Protein AF-Q1CYE8-F1 (afdb_monomer_lite)

Organism: Myxococcus xanthus (strain DK1622) (NCBI:txid246197)

Secondary structure (DSSP, 8-state):
-----------EEEETTEEEEEE-SSS--EEEEPPTHHHHHHHHHHTTTTTTTSSEEEEEEEE-TTT----BSSGGGPEE----EEEETTEE-TTTT-TT-EEEE-TT-EEEEEEEETT--TTEEEEEEEEEEEEETTEEPPHHHHT-TTT-SB---EEEEEEPPSP-EEEESSSS--PEEPPTT-TTSTT-EE--S-EEEE----EEEEEEEEBPSS--EEEEEEEEEEEEETTEEEEEEEE--EEEET---

Structure (mmCIF, N/CA/C/O backbone):
data_AF-Q1CYE8-F1
#
_entry.id   AF-Q1CYE8-F1
#
loop_
_atom_site.group_PDB
_atom_site.id
_atom_site.type_symbol
_atom_site.label_atom_id
_atom_site.label_alt_id
_atom_site.label_comp_id
_atom_site.label_asym_id
_atom_site.label_entity_id
_atom_site.label_seq_id
_atom_site.pdbx_PDB_ins_code
_atom_site.Cartn_x
_atom_site.Cartn_y
_atom_site.Cartn_z
_atom_site.occupancy
_atom_site.B_iso_or_equiv
_atom_site.auth_seq_id
_atom_site.auth_comp_id
_atom_site.auth_asym_id
_atom_site.auth_atom_id
_atom_site.pdbx_PDB_model_num
ATOM 1 N N . MET A 1 1 ? 45.076 11.361 25.130 1.00 32.34 1 MET A N 1
ATOM 2 C CA . MET A 1 1 ? 43.633 11.159 24.878 1.00 32.34 1 MET A CA 1
ATOM 3 C C . MET A 1 1 ? 43.005 12.518 24.614 1.00 32.34 1 MET A C 1
ATOM 5 O O . MET A 1 1 ? 42.891 13.305 25.542 1.00 32.34 1 MET A O 1
ATOM 9 N N . GLN A 1 2 ? 42.699 12.840 23.357 1.00 30.42 2 GLN A N 1
ATOM 10 C CA . GLN A 1 2 ? 41.976 14.064 22.998 1.00 30.42 2 GLN A CA 1
ATOM 11 C C . GLN A 1 2 ? 40.493 13.713 22.855 1.00 30.42 2 GLN A C 1
ATOM 13 O O . GLN A 1 2 ? 40.135 12.889 22.018 1.00 30.42 2 GLN A O 1
ATOM 18 N N . PHE A 1 3 ? 39.644 14.301 23.696 1.00 26.92 3 PHE A N 1
ATOM 19 C CA . PHE A 1 3 ? 38.193 14.200 23.560 1.00 26.92 3 PHE A CA 1
ATOM 20 C C . PHE A 1 3 ? 37.748 15.092 22.395 1.00 26.92 3 PHE A C 1
ATOM 22 O O . PHE A 1 3 ? 37.846 16.316 22.476 1.00 26.92 3 PHE A O 1
ATOM 29 N N . GLN A 1 4 ? 37.268 14.490 21.306 1.00 32.72 4 GLN A N 1
ATOM 30 C CA . GLN A 1 4 ? 36.513 15.215 20.284 1.00 32.72 4 GLN A CA 1
ATOM 31 C C . GLN A 1 4 ? 35.150 15.590 20.870 1.00 32.72 4 GLN A C 1
ATOM 33 O O . GLN A 1 4 ? 34.314 14.724 21.129 1.00 32.72 4 GLN A O 1
ATOM 38 N N . ALA A 1 5 ? 34.929 16.884 21.091 1.00 33.94 5 ALA A N 1
ATOM 39 C CA . ALA A 1 5 ? 33.620 17.404 21.453 1.00 33.94 5 ALA A CA 1
ATOM 40 C C . ALA A 1 5 ? 32.646 17.185 20.281 1.00 33.94 5 ALA A C 1
ATOM 42 O O . ALA A 1 5 ? 32.833 17.734 19.194 1.00 33.94 5 ALA A O 1
ATOM 43 N N . ARG A 1 6 ? 31.600 16.379 20.492 1.00 37.22 6 ARG A N 1
ATOM 44 C CA . ARG A 1 6 ? 30.451 16.304 19.582 1.00 37.22 6 ARG A CA 1
ATOM 45 C C . ARG A 1 6 ? 29.596 17.556 19.793 1.00 37.22 6 ARG A C 1
ATOM 47 O O . ARG A 1 6 ? 28.911 17.663 20.803 1.00 37.22 6 ARG A O 1
ATOM 54 N N . CYS A 1 7 ? 29.611 18.508 18.860 1.00 35.47 7 CYS A N 1
ATOM 55 C CA . CYS A 1 7 ? 28.577 19.547 18.828 1.00 35.47 7 CYS A CA 1
ATOM 56 C C . CYS A 1 7 ? 27.309 18.941 18.201 1.00 35.47 7 CYS A C 1
ATOM 58 O O . CYS A 1 7 ? 27.139 18.949 16.984 1.00 35.47 7 CYS A O 1
ATOM 60 N N . GLU A 1 8 ? 26.429 18.382 19.033 1.00 37.50 8 GLU A N 1
ATOM 61 C CA . GLU A 1 8 ? 25.067 18.020 18.629 1.00 37.50 8 GLU A CA 1
ATOM 62 C C . GLU A 1 8 ? 24.216 19.285 18.474 1.00 37.50 8 GLU A C 1
ATOM 64 O O . GLU A 1 8 ? 24.042 20.085 19.394 1.00 37.50 8 GLU A O 1
ATOM 69 N N . LEU A 1 9 ? 23.709 19.494 17.261 1.00 42.50 9 LEU A N 1
ATOM 70 C CA . LEU A 1 9 ? 23.083 20.738 16.827 1.00 42.50 9 LEU A CA 1
ATOM 71 C C . LEU A 1 9 ? 21.570 20.690 17.095 1.00 42.50 9 LEU A C 1
ATOM 73 O O . LEU A 1 9 ? 20.785 20.595 16.162 1.00 42.50 9 LEU A O 1
ATOM 77 N N . GLN A 1 10 ? 21.141 20.725 18.363 1.00 38.66 10 GLN A N 1
ATOM 78 C CA . GLN A 1 10 ? 19.706 20.612 18.684 1.00 38.66 10 GLN A CA 1
ATOM 79 C C . GLN A 1 10 ? 18.931 21.940 18.728 1.00 38.66 10 GLN A C 1
ATOM 81 O O . GLN A 1 10 ? 17.711 21.913 18.586 1.00 38.66 10 GLN A O 1
ATOM 86 N N . ARG A 1 11 ? 19.568 23.112 18.883 1.00 41.81 11 ARG A N 1
ATOM 87 C CA . ARG A 1 11 ? 18.859 24.412 18.828 1.00 41.81 11 ARG A CA 1
ATOM 88 C C . ARG A 1 11 ? 19.729 25.526 18.253 1.00 41.81 11 ARG A C 1
ATOM 90 O O . ARG A 1 11 ? 20.825 25.778 18.746 1.00 41.81 11 ARG A O 1
ATOM 97 N N . ARG A 1 12 ? 19.208 26.230 17.244 1.00 43.84 12 ARG A N 1
ATOM 98 C CA . ARG A 1 12 ? 19.721 27.531 16.791 1.00 43.84 12 ARG A CA 1
ATOM 99 C C . ARG A 1 12 ? 18.858 28.631 17.400 1.00 43.84 12 ARG A C 1
ATOM 101 O O . ARG A 1 12 ? 17.637 28.516 17.388 1.00 43.84 12 ARG A O 1
ATOM 108 N N . GLN A 1 13 ? 19.482 29.697 17.891 1.00 40.97 13 GLN A N 1
ATOM 109 C CA . GLN A 1 13 ? 18.781 30.910 18.304 1.00 40.97 13 GLN A CA 1
ATOM 110 C C . GLN A 1 13 ? 19.408 32.106 17.588 1.00 40.97 13 GLN A C 1
ATOM 112 O O . GLN A 1 13 ? 20.633 32.248 17.541 1.00 40.97 13 GLN A O 1
ATOM 117 N N . TRP A 1 14 ? 18.562 32.939 16.987 1.00 38.59 14 TRP A N 1
ATOM 118 C CA . TRP A 1 14 ? 18.981 34.196 16.382 1.00 38.59 14 TRP A CA 1
ATOM 119 C C . TRP A 1 14 ? 19.047 35.255 17.486 1.00 38.59 14 TRP A C 1
ATOM 121 O O . TRP A 1 14 ? 18.036 35.554 18.117 1.00 38.59 14 TRP A O 1
ATOM 131 N N . LEU A 1 15 ? 20.236 35.799 17.748 1.00 41.25 15 LEU A N 1
ATOM 132 C CA . LEU A 1 15 ? 20.451 36.876 18.717 1.00 41.25 15 LEU A CA 1
ATOM 133 C C . LEU A 1 15 ? 21.193 38.012 18.003 1.00 41.25 15 LEU A C 1
ATOM 135 O O . LEU A 1 15 ? 22.380 37.898 17.699 1.00 41.25 15 LEU A O 1
ATOM 139 N N . GLY A 1 16 ? 20.484 39.101 17.697 1.00 61.53 16 GLY A N 1
ATOM 140 C CA . GLY A 1 16 ? 21.055 40.257 16.998 1.00 61.53 16 GLY A CA 1
ATOM 141 C C . GLY A 1 16 ? 21.395 39.972 15.530 1.00 61.53 16 GLY A C 1
ATOM 142 O O . GLY A 1 16 ? 20.511 39.629 14.756 1.00 61.53 16 GLY A O 1
ATOM 143 N N . SER A 1 17 ? 22.659 40.143 15.128 1.00 41.53 17 SER A N 1
ATOM 144 C CA . SER A 1 17 ? 23.128 40.008 13.735 1.00 41.53 17 SER A CA 1
ATOM 145 C C . SER A 1 17 ? 23.896 38.710 13.437 1.00 41.53 17 SER A C 1
ATOM 147 O O . SER A 1 17 ? 24.466 38.582 12.354 1.00 41.53 17 SER A O 1
ATOM 149 N N . ARG A 1 18 ? 23.952 37.745 14.373 1.00 46.75 18 ARG A N 1
ATOM 150 C CA . ARG A 1 18 ? 24.706 36.486 14.199 1.00 46.75 18 ARG A CA 1
ATOM 151 C C . ARG A 1 18 ? 23.995 35.265 14.790 1.00 46.75 18 ARG A C 1
ATOM 153 O O . ARG A 1 18 ? 23.341 35.336 15.831 1.00 46.75 18 ARG A O 1
ATOM 160 N N . TRP A 1 19 ? 24.185 34.118 14.139 1.00 43.47 19 TRP A N 1
ATOM 161 C CA . TRP A 1 19 ? 23.757 32.813 14.644 1.00 43.47 19 TRP A CA 1
ATOM 162 C C . TRP A 1 19 ? 24.673 32.333 15.770 1.00 43.47 19 TRP A C 1
ATOM 164 O O . TRP A 1 19 ? 25.896 32.400 15.650 1.00 43.47 19 TRP A O 1
ATOM 174 N N . HIS A 1 20 ? 24.073 31.804 16.833 1.00 46.94 20 HIS A N 1
ATOM 175 C CA . HIS A 1 20 ? 24.790 31.178 17.939 1.00 46.94 20 HIS A CA 1
ATOM 176 C C . HIS A 1 20 ? 24.410 29.694 18.021 1.00 46.94 20 HIS A C 1
ATOM 178 O O . HIS A 1 20 ? 23.247 29.330 17.818 1.00 46.94 20 HIS A O 1
ATOM 184 N N . VAL A 1 21 ? 25.391 28.836 18.314 1.00 50.00 21 VAL A N 1
ATOM 185 C CA . VAL A 1 21 ? 25.202 27.395 18.542 1.00 50.00 21 VAL A CA 1
ATOM 186 C C . VAL A 1 21 ? 25.616 27.081 19.977 1.00 50.00 21 VAL A C 1
ATOM 188 O O . VAL A 1 21 ? 26.572 27.661 20.497 1.00 50.00 21 VAL A O 1
ATOM 191 N N . ARG A 1 22 ? 24.877 26.186 20.636 1.00 44.19 22 ARG A N 1
ATOM 192 C CA . ARG A 1 22 ? 25.188 25.713 21.986 1.00 44.19 22 ARG A CA 1
ATOM 193 C C . ARG A 1 22 ? 25.838 24.337 21.880 1.00 44.19 22 ARG A C 1
ATOM 195 O O . ARG A 1 22 ? 25.168 23.396 21.470 1.00 44.19 22 ARG A O 1
ATOM 202 N N . CYS A 1 23 ? 27.116 24.219 22.231 1.00 45.16 23 CYS A N 1
ATOM 203 C CA . CYS A 1 23 ? 27.778 22.916 22.326 1.00 45.16 23 CYS A CA 1
ATOM 204 C C . CYS A 1 23 ? 27.665 22.379 23.762 1.00 45.16 23 CYS A C 1
ATOM 206 O O . CYS A 1 23 ? 27.833 23.122 24.732 1.00 45.16 23 CYS A O 1
ATOM 208 N N . PHE A 1 24 ? 27.361 21.088 23.894 1.00 42.81 24 PHE A N 1
ATOM 209 C CA . PHE A 1 24 ? 27.312 20.368 25.168 1.00 42.81 24 PHE A CA 1
ATOM 210 C C . PHE A 1 24 ? 28.418 19.307 25.203 1.00 42.81 24 PHE A C 1
ATOM 212 O O . PHE A 1 24 ? 28.721 18.702 24.180 1.00 42.81 24 PHE A O 1
ATOM 219 N N . GLY A 1 25 ? 29.015 19.080 26.379 1.00 43.62 25 GLY A N 1
ATOM 220 C CA . GLY A 1 25 ? 29.938 17.955 26.599 1.00 43.62 25 GLY A CA 1
ATOM 221 C C . GLY A 1 25 ? 31.435 18.281 26.692 1.00 43.62 25 GLY A C 1
ATOM 222 O O . GLY A 1 25 ? 32.257 17.406 26.446 1.00 43.62 25 GLY A O 1
ATOM 223 N N . GLY A 1 26 ? 31.818 19.501 27.077 1.00 44.62 26 GLY A N 1
ATOM 224 C CA . GLY A 1 26 ? 33.208 19.845 27.409 1.00 44.62 26 GLY A CA 1
ATOM 225 C C . GLY A 1 26 ? 33.290 20.956 28.464 1.00 44.62 26 GLY A C 1
ATOM 226 O O . GLY A 1 26 ? 32.263 21.566 28.766 1.00 44.62 26 GLY A O 1
ATOM 227 N N . PRO A 1 27 ? 34.482 21.262 29.016 1.00 41.34 27 PRO A N 1
ATOM 228 C CA . PRO A 1 27 ? 34.665 22.213 30.127 1.00 41.34 27 PRO A CA 1
ATOM 229 C C . PRO A 1 27 ? 34.301 23.675 29.798 1.00 41.34 27 PRO A C 1
ATOM 231 O O . PRO A 1 27 ? 34.407 24.545 30.655 1.00 41.34 27 PRO A O 1
ATOM 234 N N . GLN A 1 28 ? 33.840 23.952 28.576 1.00 50.53 28 GLN A N 1
ATOM 235 C CA . GLN A 1 28 ? 33.274 25.230 28.151 1.00 50.53 28 GLN A CA 1
ATOM 236 C C . GLN A 1 28 ? 31.858 25.031 27.591 1.00 50.53 28 GLN A C 1
ATOM 238 O O . GLN A 1 28 ? 31.608 25.202 26.400 1.00 50.53 28 GLN A O 1
ATOM 243 N N . ALA A 1 29 ? 30.913 24.647 28.449 1.00 42.97 29 ALA A N 1
ATOM 244 C CA . ALA A 1 29 ? 29.497 24.685 28.100 1.00 42.97 29 ALA A CA 1
ATOM 245 C C . ALA A 1 29 ? 29.022 26.152 28.066 1.00 42.97 29 ALA A C 1
ATOM 247 O O . ALA A 1 29 ? 28.903 26.800 29.103 1.00 42.97 29 ALA A O 1
ATOM 248 N N . GLY A 1 30 ? 28.763 26.690 26.872 1.00 54.25 30 GLY A N 1
ATOM 249 C CA . GLY A 1 30 ? 28.348 28.080 26.667 1.00 54.25 30 GLY A CA 1
ATOM 250 C C . GLY A 1 30 ? 28.032 28.386 25.201 1.00 54.25 30 GLY A C 1
ATOM 251 O O . GLY A 1 30 ? 28.268 27.560 24.321 1.00 54.25 30 GLY A O 1
ATOM 252 N N . TRP A 1 31 ? 27.463 29.563 24.932 1.00 47.81 31 TRP A N 1
ATOM 253 C CA . TRP A 1 31 ? 27.194 30.029 23.568 1.00 47.81 31 TRP A CA 1
ATOM 254 C C . TRP A 1 31 ? 28.480 30.555 22.933 1.00 47.81 31 TRP A C 1
ATOM 256 O O . TRP A 1 31 ? 29.088 31.486 23.459 1.00 47.81 31 TRP A O 1
ATOM 266 N N . THR A 1 32 ? 28.893 29.982 21.803 1.00 52.28 32 THR A N 1
ATOM 267 C CA . THR A 1 32 ? 30.113 30.398 21.094 1.00 52.28 32 THR A CA 1
ATOM 268 C C . THR A 1 32 ? 29.753 30.986 19.721 1.00 52.28 32 THR A C 1
ATOM 270 O O . THR A 1 32 ? 28.919 30.408 19.020 1.00 52.28 32 THR A O 1
ATOM 273 N N . PRO A 1 33 ? 30.343 32.124 19.301 1.00 46.12 33 PRO A N 1
ATOM 274 C CA . PRO A 1 33 ? 30.122 32.672 17.964 1.00 46.12 33 PRO A CA 1
ATOM 275 C C . PRO A 1 33 ? 30.852 31.835 16.903 1.00 46.12 33 PRO A C 1
ATOM 277 O O . PRO A 1 33 ? 32.063 31.638 16.997 1.00 46.12 33 PRO A O 1
ATOM 280 N N . CYS A 1 34 ? 30.146 31.383 15.865 1.00 43.28 34 CYS A N 1
ATOM 281 C CA . CYS A 1 34 ? 30.761 30.687 14.729 1.00 43.28 34 CYS A CA 1
ATOM 282 C C . CYS A 1 34 ? 31.458 31.692 13.787 1.00 43.28 34 CYS A C 1
ATOM 284 O O . CYS A 1 34 ? 30.887 32.739 13.470 1.00 43.28 34 CYS A O 1
ATOM 286 N N . ARG A 1 35 ? 32.680 31.391 13.318 1.00 42.66 35 ARG A N 1
ATOM 287 C CA . ARG A 1 35 ? 33.350 32.163 12.250 1.00 42.66 35 ARG A CA 1
ATOM 288 C C . ARG A 1 35 ? 32.933 31.625 10.874 1.00 42.66 35 ARG A C 1
ATOM 290 O O . ARG A 1 35 ? 32.779 30.425 10.684 1.00 42.66 35 ARG A O 1
ATOM 297 N N . GLU A 1 36 ? 32.782 32.530 9.909 1.00 39.59 36 GLU A N 1
ATOM 298 C CA . GLU A 1 36 ? 32.266 32.285 8.549 1.00 39.59 36 GLU A CA 1
ATOM 299 C C . GLU A 1 36 ? 32.950 31.209 7.669 1.00 39.59 36 GLU A C 1
ATOM 301 O O . GLU A 1 36 ? 32.265 30.727 6.762 1.00 39.59 36 GLU A O 1
ATOM 306 N N . PRO A 1 37 ? 34.206 30.749 7.871 1.00 35.50 37 PRO A N 1
ATOM 307 C CA . PRO A 1 37 ? 34.761 29.699 7.009 1.00 35.50 37 PRO A CA 1
ATOM 308 C C . PRO A 1 37 ? 34.056 28.339 7.161 1.00 35.50 37 PRO A C 1
ATOM 310 O O . PRO A 1 37 ? 34.009 27.573 6.199 1.00 35.50 37 PRO A O 1
ATOM 313 N N . ASP A 1 38 ? 33.437 28.064 8.316 1.00 41.84 38 ASP A N 1
ATOM 314 C CA . ASP A 1 38 ? 32.763 26.784 8.596 1.00 41.84 38 ASP A CA 1
ATOM 315 C C . ASP A 1 38 ? 31.400 26.641 7.892 1.00 41.84 38 ASP A C 1
ATOM 317 O O . ASP A 1 38 ? 30.865 25.539 7.748 1.00 41.84 38 ASP A O 1
ATOM 321 N N . VAL A 1 39 ? 30.845 27.742 7.372 1.00 41.00 39 VAL A N 1
ATOM 322 C CA . VAL A 1 39 ? 29.531 27.745 6.707 1.00 41.00 39 VAL A CA 1
ATOM 323 C C . VAL A 1 39 ? 29.600 27.109 5.313 1.00 41.00 39 VAL A C 1
ATOM 325 O O . VAL A 1 39 ? 28.656 26.437 4.893 1.00 41.00 39 VAL A O 1
ATOM 328 N N . ARG A 1 40 ? 30.724 27.243 4.589 1.00 37.59 40 ARG A N 1
ATOM 329 C CA . ARG A 1 40 ? 30.845 26.697 3.220 1.00 37.59 40 ARG A CA 1
ATOM 330 C C . ARG A 1 40 ? 31.068 25.187 3.185 1.00 37.59 40 ARG A C 1
ATOM 332 O O . ARG A 1 40 ? 30.616 24.537 2.245 1.00 37.59 40 ARG A O 1
ATOM 339 N N . VAL A 1 41 ? 31.708 24.618 4.207 1.00 40.28 41 VAL A N 1
ATOM 340 C CA . VAL A 1 41 ? 31.899 23.162 4.300 1.00 40.28 41 VAL A CA 1
ATOM 341 C C . VAL A 1 41 ? 30.585 22.475 4.697 1.00 40.28 41 VAL A C 1
ATOM 343 O O . VAL A 1 41 ? 30.257 21.420 4.157 1.00 40.28 41 VAL A O 1
ATOM 346 N N . GLN A 1 42 ? 29.743 23.116 5.518 1.00 38.50 42 GLN A N 1
ATOM 347 C CA . GLN A 1 42 ? 28.418 22.580 5.855 1.00 38.50 42 GLN A CA 1
ATOM 348 C C . GLN A 1 42 ? 27.331 22.811 4.798 1.00 38.50 42 GLN A C 1
ATOM 350 O O . GLN A 1 42 ? 26.378 22.034 4.770 1.00 38.50 42 GLN A O 1
ATOM 355 N N . GLN A 1 43 ? 27.454 23.784 3.885 1.00 35.84 43 GLN A N 1
ATOM 356 C CA . GLN A 1 43 ? 26.505 23.916 2.765 1.00 35.84 43 GLN A CA 1
ATOM 357 C C . GLN A 1 43 ? 26.552 22.726 1.794 1.00 35.84 43 GLN A C 1
ATOM 359 O O . GLN A 1 43 ? 25.524 22.375 1.220 1.00 35.84 43 GLN A O 1
ATOM 364 N N . ARG A 1 44 ? 27.693 22.031 1.669 1.00 36.06 44 ARG A N 1
ATOM 365 C CA . ARG A 1 44 ? 27.758 20.774 0.898 1.00 36.06 44 ARG A CA 1
ATOM 366 C C . ARG A 1 44 ? 27.091 19.596 1.612 1.00 36.06 44 ARG A C 1
ATOM 368 O O . ARG A 1 44 ? 26.516 18.749 0.942 1.00 36.06 44 ARG A O 1
ATOM 375 N N . HIS A 1 45 ? 27.089 19.574 2.945 1.00 34.50 45 HIS A N 1
ATOM 376 C CA . HIS A 1 45 ? 26.424 18.519 3.723 1.00 34.50 45 HIS A CA 1
ATOM 377 C C . HIS A 1 45 ? 24.934 18.795 4.001 1.00 34.50 45 HIS A C 1
ATOM 379 O O . HIS A 1 45 ? 24.166 17.858 4.199 1.00 34.50 45 HIS A O 1
ATOM 385 N N . THR A 1 46 ? 24.491 20.055 3.958 1.00 37.44 46 THR A N 1
ATOM 386 C CA . THR A 1 46 ? 23.064 20.421 4.089 1.00 37.44 46 THR A CA 1
ATOM 387 C C . THR A 1 46 ? 22.310 20.442 2.759 1.00 37.44 46 THR A C 1
ATOM 389 O O . THR A 1 46 ? 21.087 20.346 2.757 1.00 37.44 46 THR A O 1
ATOM 392 N N . ALA A 1 47 ? 23.008 20.483 1.619 1.00 34.34 47 ALA A N 1
ATOM 393 C CA . ALA A 1 47 ? 22.393 20.203 0.319 1.00 34.34 47 ALA A CA 1
ATOM 394 C C . ALA A 1 47 ? 22.049 18.711 0.138 1.00 34.34 47 ALA A C 1
ATOM 396 O O . ALA A 1 47 ? 21.116 18.394 -0.593 1.00 34.34 47 ALA A O 1
ATOM 397 N N . ALA A 1 48 ? 22.759 17.809 0.829 1.00 37.06 48 ALA A N 1
ATOM 398 C CA . ALA A 1 48 ? 22.472 16.375 0.805 1.00 37.06 48 ALA A CA 1
ATOM 399 C C . ALA A 1 48 ? 21.213 16.007 1.612 1.00 37.06 48 ALA A C 1
ATOM 401 O O . ALA A 1 48 ? 20.484 15.120 1.218 1.00 37.06 48 ALA A O 1
ATOM 402 N N . THR A 1 49 ? 20.877 16.748 2.672 1.00 41.38 49 THR A N 1
ATOM 403 C CA . THR A 1 49 ? 19.720 16.445 3.544 1.00 41.38 49 THR A CA 1
ATOM 404 C C . THR A 1 49 ? 18.419 17.154 3.149 1.00 41.38 49 THR A C 1
ATOM 406 O O . THR A 1 49 ? 17.396 16.986 3.807 1.00 41.38 49 THR A O 1
ATOM 409 N N . ARG A 1 50 ? 18.429 17.947 2.067 1.00 36.22 50 ARG A N 1
ATOM 410 C CA . ARG A 1 50 ? 17.227 18.588 1.496 1.00 36.22 50 ARG A CA 1
ATOM 411 C C . ARG A 1 50 ? 16.718 17.929 0.210 1.00 36.22 50 ARG A C 1
ATOM 413 O O . ARG A 1 50 ? 15.696 18.372 -0.302 1.00 36.22 50 ARG A O 1
ATOM 420 N N . ARG A 1 51 ? 17.425 16.916 -0.307 1.00 38.84 51 ARG A N 1
ATOM 421 C CA . ARG A 1 51 ? 16.975 16.081 -1.435 1.00 38.84 51 ARG A CA 1
ATOM 422 C C . ARG A 1 51 ? 16.305 14.781 -1.001 1.00 38.84 51 ARG A C 1
ATOM 424 O O . ARG A 1 51 ? 15.459 14.303 -1.730 1.00 38.84 51 ARG A O 1
ATOM 431 N N . ASP A 1 52 ? 16.562 14.294 0.209 1.00 41.38 52 ASP A N 1
ATOM 432 C CA . ASP A 1 52 ? 16.036 12.992 0.655 1.00 41.38 52 ASP A CA 1
ATOM 433 C C . ASP A 1 52 ? 14.522 12.969 0.968 1.00 41.38 52 ASP A C 1
ATOM 435 O O . ASP A 1 52 ? 13.987 11.934 1.346 1.00 41.38 52 ASP A O 1
ATOM 439 N N . TRP A 1 53 ? 13.818 14.098 0.823 1.00 42.34 53 TRP A N 1
ATOM 440 C CA . TRP A 1 53 ? 12.366 14.200 1.046 1.00 42.34 53 TRP A CA 1
ATOM 441 C C . TRP A 1 53 ? 11.558 14.388 -0.242 1.00 42.34 53 TRP A C 1
ATOM 443 O O . TRP A 1 53 ? 10.335 14.469 -0.173 1.00 42.34 53 TRP A O 1
ATOM 453 N N . PHE A 1 54 ? 12.223 14.499 -1.396 1.00 46.94 54 PHE A N 1
ATOM 454 C CA . PHE A 1 54 ? 11.552 14.650 -2.689 1.00 46.94 54 PHE A CA 1
ATOM 455 C C . PHE A 1 54 ? 11.395 13.333 -3.452 1.00 46.94 54 PHE A C 1
ATOM 457 O O . PHE A 1 54 ? 10.624 13.312 -4.406 1.00 46.94 54 PHE A O 1
ATOM 464 N N . ASP A 1 55 ? 12.026 12.254 -2.982 1.00 63.66 55 ASP A N 1
ATOM 465 C CA . ASP A 1 55 ? 12.161 11.018 -3.758 1.00 63.66 55 ASP A CA 1
ATOM 466 C C . ASP A 1 55 ? 11.239 9.883 -3.240 1.00 63.66 55 ASP A C 1
ATOM 468 O O . ASP A 1 55 ? 11.633 8.712 -3.114 1.00 63.66 55 ASP A O 1
ATOM 472 N N . MET A 1 56 ? 10.011 10.238 -2.838 1.00 84.56 56 MET A N 1
ATOM 473 C CA . MET A 1 56 ? 9.035 9.273 -2.336 1.00 84.56 56 MET A CA 1
ATOM 474 C C . MET A 1 56 ? 7.596 9.621 -2.723 1.00 84.56 56 MET A C 1
ATOM 476 O O . MET A 1 56 ? 7.077 10.683 -2.377 1.00 84.56 56 MET A O 1
ATOM 480 N N . VAL A 1 57 ? 6.912 8.667 -3.352 1.00 93.50 57 VAL A N 1
ATOM 481 C CA . VAL A 1 57 ? 5.479 8.737 -3.651 1.00 93.50 57 VAL A CA 1
ATOM 482 C C . VAL A 1 57 ? 4.699 8.070 -2.523 1.00 93.50 57 VAL A C 1
ATOM 484 O O . VAL A 1 57 ? 4.784 6.860 -2.319 1.00 93.50 57 VAL A O 1
ATOM 487 N N . LYS A 1 58 ? 3.901 8.845 -1.792 1.00 95.12 58 LYS A N 1
ATOM 488 C CA . LYS A 1 58 ? 2.939 8.324 -0.818 1.00 95.12 58 LYS A CA 1
ATOM 489 C C . LYS A 1 58 ? 1.578 8.144 -1.483 1.00 95.12 58 LYS A C 1
ATOM 491 O O . LYS A 1 58 ? 1.058 9.080 -2.084 1.00 95.12 58 LYS A O 1
ATOM 496 N N . ILE A 1 59 ? 0.980 6.971 -1.328 1.00 96.88 59 ILE A N 1
ATOM 497 C CA . ILE A 1 59 ? -0.369 6.651 -1.793 1.00 96.88 59 ILE A CA 1
ATOM 498 C C . ILE A 1 59 ? -1.181 6.195 -0.583 1.00 96.88 59 ILE A C 1
ATOM 500 O O . ILE A 1 59 ? -0.785 5.264 0.113 1.00 96.88 59 ILE A O 1
ATOM 504 N N . SER A 1 60 ? -2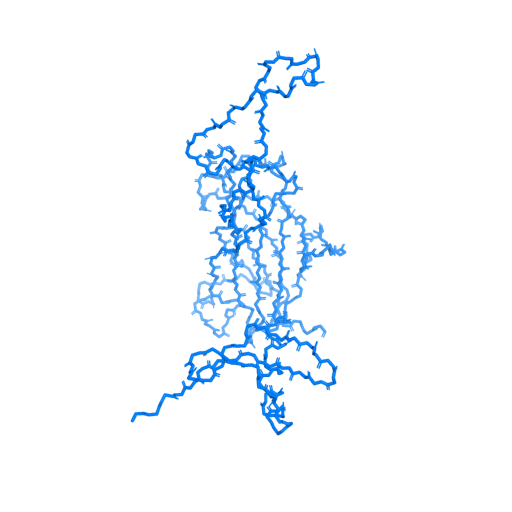.310 6.843 -0.321 1.00 96.50 60 SER A N 1
ATOM 505 C CA . SER A 1 60 ? -3.226 6.449 0.754 1.00 96.50 60 SER A CA 1
ATOM 506 C C . SER A 1 60 ? -4.548 6.014 0.142 1.00 96.50 60 SER A C 1
ATOM 508 O O . SER A 1 60 ? -5.250 6.848 -0.425 1.00 96.50 60 SER A O 1
ATOM 510 N N . PHE A 1 61 ? -4.896 4.736 0.254 1.00 96.94 61 PHE A N 1
ATOM 511 C CA . PHE A 1 61 ? -6.197 4.227 -0.178 1.00 96.94 61 PHE A CA 1
ATOM 512 C C . PHE A 1 61 ? -7.223 4.397 0.943 1.00 96.94 61 PHE A C 1
ATOM 514 O O . PHE A 1 61 ? -6.996 3.976 2.079 1.00 96.94 61 PHE A O 1
ATOM 521 N N . LEU A 1 62 ? -8.345 5.030 0.615 1.00 95.88 62 LEU A N 1
ATOM 522 C CA . LEU A 1 62 ? -9.459 5.305 1.510 1.00 95.88 62 LEU A CA 1
ATOM 523 C C . LEU A 1 62 ? -10.505 4.205 1.341 1.00 95.88 62 LEU A C 1
ATOM 525 O O . LEU A 1 62 ? -11.181 4.122 0.316 1.00 95.88 62 LEU A O 1
ATOM 529 N N . ILE A 1 63 ? -10.627 3.364 2.360 1.00 96.50 63 ILE A N 1
ATOM 530 C CA . ILE A 1 63 ? -11.531 2.220 2.391 1.00 96.50 63 ILE A CA 1
ATOM 531 C C . ILE A 1 63 ? -12.798 2.603 3.135 1.00 96.50 63 ILE A C 1
ATOM 533 O O . ILE A 1 63 ? -12.743 3.025 4.285 1.00 96.50 63 ILE A O 1
ATOM 537 N N . ASP A 1 64 ? -13.951 2.413 2.508 1.00 95.38 64 ASP A N 1
ATOM 538 C CA . ASP A 1 64 ? -15.234 2.507 3.201 1.00 95.38 64 ASP A CA 1
ATOM 539 C C . ASP A 1 64 ? -15.626 1.126 3.743 1.00 95.38 64 ASP A C 1
ATOM 541 O O . ASP A 1 64 ? -16.234 0.311 3.039 1.00 95.38 64 ASP A O 1
ATOM 545 N N . SER A 1 65 ? -15.293 0.853 5.007 1.00 93.75 65 SER A N 1
ATOM 546 C CA . SER A 1 65 ? -15.565 -0.442 5.649 1.00 93.75 65 SER A CA 1
ATOM 547 C C . SER A 1 65 ? -17.044 -0.829 5.739 1.00 93.75 65 SER A C 1
ATOM 549 O O . SER A 1 65 ? -17.357 -1.983 6.066 1.00 93.75 65 SER A O 1
ATOM 551 N N . THR A 1 66 ? -17.963 0.109 5.493 1.00 92.38 66 THR A N 1
ATOM 552 C CA . THR A 1 66 ? -19.411 -0.144 5.501 1.00 92.38 66 THR A CA 1
ATOM 553 C C . THR A 1 66 ? -19.909 -0.727 4.181 1.00 92.38 66 THR A C 1
ATOM 555 O O . THR A 1 66 ? -20.958 -1.368 4.154 1.00 92.38 66 THR A O 1
ATOM 558 N N . LYS A 1 67 ? -19.140 -0.549 3.100 1.00 93.50 67 LYS A N 1
ATOM 559 C CA . LYS A 1 67 ? -19.457 -1.040 1.751 1.00 93.50 67 LYS A CA 1
ATOM 560 C C . LYS A 1 67 ? -18.761 -2.352 1.402 1.00 93.50 67 LYS A C 1
ATOM 562 O O . LYS A 1 67 ? -19.037 -2.922 0.349 1.00 93.50 67 LYS A O 1
ATOM 567 N N . LEU A 1 68 ? -17.852 -2.823 2.254 1.00 93.88 68 LEU A N 1
ATOM 568 C CA . LEU A 1 68 ? -17.136 -4.069 2.014 1.00 93.88 68 LEU A CA 1
ATOM 569 C C . LEU A 1 68 ? -18.054 -5.285 2.219 1.00 93.88 68 LEU A C 1
ATOM 571 O O . LEU A 1 68 ? -18.867 -5.295 3.150 1.00 93.88 68 LEU A O 1
ATOM 575 N N . PRO A 1 69 ? -17.914 -6.333 1.387 1.00 94.38 69 PRO A N 1
ATOM 576 C CA . PRO A 1 69 ? -18.579 -7.609 1.619 1.00 94.38 69 PRO A CA 1
ATOM 577 C C . PRO A 1 69 ? -17.970 -8.327 2.836 1.00 94.38 69 PRO A C 1
ATOM 579 O O . PRO A 1 69 ? -17.055 -7.831 3.491 1.00 94.38 69 PRO A O 1
ATOM 582 N N . THR A 1 70 ? -18.448 -9.535 3.139 1.00 92.75 70 THR A N 1
ATOM 583 C CA . THR A 1 70 ? -17.733 -10.423 4.066 1.00 92.75 70 THR A CA 1
ATOM 584 C C . THR A 1 70 ? -16.384 -10.805 3.462 1.00 92.75 70 THR A C 1
ATOM 586 O O . THR A 1 70 ? -16.341 -11.355 2.362 1.00 92.75 70 THR A O 1
ATOM 589 N N . GLY A 1 71 ? -15.295 -10.494 4.163 1.00 91.94 71 GLY A N 1
ATOM 590 C CA . GLY A 1 71 ? -13.944 -10.785 3.695 1.00 91.94 71 GLY A CA 1
ATOM 591 C C . GLY A 1 71 ? -13.501 -12.225 3.931 1.00 91.94 71 GLY A C 1
ATOM 592 O O . GLY A 1 71 ? -14.198 -13.040 4.539 1.00 91.94 71 GLY A O 1
ATOM 593 N N . GLY A 1 72 ? -12.299 -12.522 3.445 1.00 87.69 72 GLY A N 1
ATOM 594 C CA . GLY A 1 72 ? -11.650 -13.817 3.602 1.00 87.69 72 GLY A CA 1
ATOM 595 C C . GLY A 1 72 ? -11.177 -14.076 5.028 1.00 87.69 72 GLY A C 1
ATOM 596 O O . GLY A 1 72 ? -10.922 -13.138 5.779 1.00 87.69 72 GLY A O 1
ATOM 597 N N . SER A 1 73 ? -10.984 -15.348 5.381 1.00 87.94 73 SER A N 1
ATOM 598 C CA . SER A 1 73 ? -10.416 -15.755 6.676 1.00 87.94 73 SER A CA 1
ATOM 599 C C . SER A 1 73 ? -8.885 -15.677 6.739 1.00 87.94 73 SER A C 1
ATOM 601 O O . SER A 1 73 ? -8.313 -15.743 7.824 1.00 87.94 73 SER A O 1
ATOM 603 N N . SER A 1 74 ? -8.209 -15.578 5.593 1.00 85.44 74 SER A N 1
ATOM 604 C CA . SER A 1 74 ? -6.752 -15.453 5.485 1.00 85.44 74 SER A CA 1
ATOM 605 C C . SER A 1 74 ? -6.351 -14.630 4.260 1.00 85.44 74 SER A C 1
ATOM 607 O O . SER A 1 74 ? -7.147 -14.434 3.342 1.00 85.44 74 SER A O 1
ATOM 609 N N . VAL A 1 75 ? -5.079 -14.218 4.206 1.00 81.75 75 VAL A N 1
ATOM 610 C CA . VAL A 1 75 ? -4.459 -13.566 3.034 1.00 81.75 75 VAL A CA 1
ATOM 611 C C . VAL A 1 75 ? -4.663 -14.391 1.756 1.00 81.75 75 VAL A C 1
ATOM 613 O O . VAL A 1 75 ? -4.980 -13.840 0.709 1.00 81.75 75 VAL A O 1
ATOM 616 N N . SER A 1 76 ? -4.544 -15.720 1.843 1.00 80.56 76 SER A N 1
ATOM 617 C CA . SER A 1 76 ? -4.733 -16.635 0.707 1.00 80.56 76 SER A CA 1
ATOM 618 C C . SER A 1 76 ? -6.179 -16.750 0.217 1.00 80.56 76 SER A C 1
ATOM 620 O O . SER A 1 76 ? -6.408 -17.257 -0.877 1.00 80.56 76 SER A O 1
ATOM 622 N N . THR A 1 77 ? -7.152 -16.309 1.015 1.00 87.81 77 THR A N 1
ATOM 623 C CA . THR A 1 77 ? -8.578 -16.309 0.666 1.00 87.81 77 THR A CA 1
ATOM 624 C C . THR A 1 77 ? -9.136 -14.888 0.631 1.00 87.81 77 THR A C 1
ATOM 626 O O . THR A 1 77 ? -10.332 -14.710 0.860 1.00 87.81 77 THR A O 1
ATOM 629 N N . ALA A 1 78 ? -8.283 -13.875 0.454 1.00 89.44 78 ALA A N 1
ATOM 630 C CA . ALA A 1 78 ? -8.705 -12.482 0.442 1.00 89.44 78 ALA A CA 1
ATOM 631 C C . ALA A 1 78 ? -9.787 -12.254 -0.625 1.00 89.44 78 ALA A C 1
ATOM 633 O O . ALA A 1 78 ? -9.716 -12.794 -1.728 1.00 89.44 78 ALA A O 1
ATOM 634 N N . VAL A 1 79 ? -10.805 -11.465 -0.284 1.00 95.25 79 VAL A N 1
ATOM 635 C CA . VAL A 1 79 ? -11.940 -11.200 -1.176 1.00 95.25 79 VAL A CA 1
ATOM 636 C C . VAL A 1 79 ? -11.649 -9.978 -2.038 1.00 95.25 79 VAL A C 1
ATOM 638 O O . VAL A 1 79 ? -11.281 -8.925 -1.517 1.00 95.25 79 VAL A O 1
ATOM 641 N N . ALA A 1 80 ? -11.839 -10.120 -3.348 1.00 94.56 80 ALA A N 1
ATOM 642 C CA . ALA A 1 80 ? -11.701 -9.020 -4.292 1.00 94.56 80 ALA A CA 1
ATOM 643 C C . ALA A 1 80 ? -12.748 -7.939 -4.005 1.00 94.56 80 ALA A C 1
ATOM 645 O O . ALA A 1 80 ? -13.937 -8.238 -3.852 1.00 94.56 80 ALA A O 1
ATOM 646 N N . VAL A 1 81 ? -12.319 -6.684 -3.967 1.00 95.50 81 VAL A N 1
ATOM 647 C CA . VAL A 1 81 ? -13.199 -5.521 -3.845 1.00 95.50 81 VAL A CA 1
ATOM 648 C C . VAL A 1 81 ? -12.911 -4.526 -4.959 1.00 95.50 81 VAL A C 1
ATOM 650 O O . VAL A 1 81 ? -11.897 -4.613 -5.649 1.00 95.50 81 VAL A O 1
ATOM 653 N N . SER A 1 82 ? -13.835 -3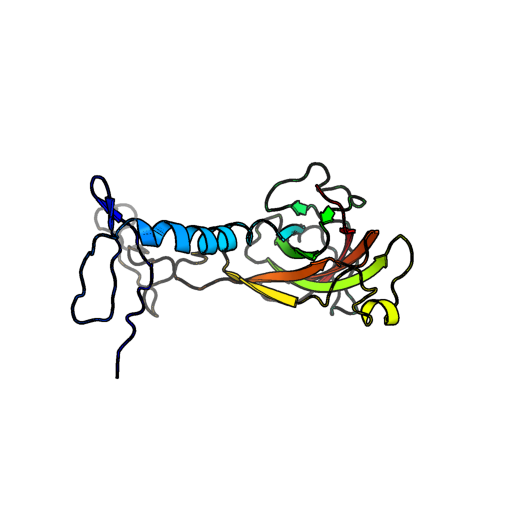.590 -5.170 1.00 92.00 82 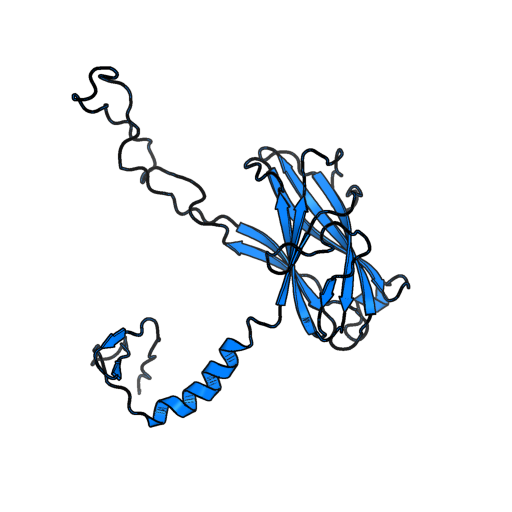SER A N 1
ATOM 654 C CA . SER A 1 82 ? -13.663 -2.551 -6.184 1.00 92.00 82 SER A CA 1
ATOM 655 C C . SER A 1 82 ? -12.439 -1.681 -5.897 1.00 92.00 82 SER A C 1
ATOM 657 O O . SER A 1 82 ? -11.961 -1.617 -4.763 1.00 92.00 82 SER A O 1
ATOM 659 N N . HIS A 1 83 ? -11.988 -0.943 -6.911 1.00 90.38 83 HIS A N 1
ATOM 660 C CA . HIS A 1 83 ? -11.009 0.123 -6.725 1.00 90.38 83 HIS A CA 1
ATOM 661 C C . HIS A 1 83 ? -11.452 1.096 -5.621 1.00 90.38 83 HIS A C 1
ATOM 663 O O . HIS A 1 83 ? -12.645 1.370 -5.451 1.00 90.38 83 HIS A O 1
ATOM 669 N N . GLN A 1 84 ? -10.479 1.589 -4.862 1.00 93.94 84 GLN A N 1
ATOM 670 C CA . GLN A 1 84 ? -10.686 2.414 -3.677 1.00 93.94 84 GLN A CA 1
ATOM 671 C C . GLN A 1 84 ? -10.218 3.833 -3.969 1.00 93.94 84 GLN A C 1
ATOM 673 O O . GLN A 1 84 ? -9.178 4.010 -4.602 1.00 93.94 84 GLN A O 1
ATOM 678 N N . THR A 1 85 ? -10.956 4.837 -3.490 1.00 95.44 85 THR A N 1
ATOM 679 C CA . THR A 1 85 ? -10.532 6.234 -3.628 1.00 95.44 85 THR A CA 1
ATOM 680 C C . THR A 1 85 ? -9.134 6.405 -3.041 1.00 95.44 85 THR A C 1
ATOM 682 O O . THR A 1 85 ? -8.884 5.933 -1.935 1.00 95.44 85 THR A O 1
ATOM 685 N N . PHE A 1 86 ? -8.224 7.089 -3.731 1.00 96.31 86 PHE A N 1
ATOM 686 C CA . PHE A 1 86 ? -6.860 7.275 -3.230 1.00 96.31 86 PHE A CA 1
ATOM 687 C C . PHE A 1 86 ? -6.422 8.737 -3.147 1.00 96.31 86 PHE A C 1
ATOM 689 O O . PHE A 1 86 ? -6.882 9.609 -3.879 1.00 96.31 86 PHE A O 1
ATOM 696 N N . LEU A 1 87 ? -5.469 8.997 -2.259 1.00 95.75 87 LEU A N 1
ATOM 697 C CA . LEU A 1 87 ? -4.739 10.256 -2.161 1.00 95.75 87 LEU A CA 1
ATOM 698 C C . LEU A 1 87 ? -3.298 10.033 -2.608 1.00 95.75 87 LEU A C 1
ATOM 700 O O . LEU A 1 87 ? -2.712 8.993 -2.302 1.00 95.75 87 LEU A O 1
ATOM 704 N N . VAL A 1 88 ? -2.709 11.026 -3.271 1.00 94.38 88 VAL A N 1
ATOM 705 C CA . VAL A 1 88 ? -1.278 11.041 -3.604 1.00 94.38 88 VAL A CA 1
ATOM 706 C C . VAL A 1 88 ? -0.614 12.139 -2.792 1.00 94.38 88 VAL A C 1
ATOM 708 O O . VAL A 1 88 ? -1.030 13.295 -2.850 1.00 94.38 88 VAL A O 1
ATOM 711 N N . ASN A 1 89 ? 0.410 11.784 -2.020 1.00 92.12 89 ASN A N 1
ATOM 712 C CA . ASN A 1 89 ? 1.114 12.687 -1.111 1.00 92.12 89 ASN A CA 1
ATOM 713 C C . ASN A 1 89 ? 0.141 13.475 -0.220 1.00 92.12 89 ASN A C 1
ATOM 715 O O . ASN A 1 89 ? 0.243 14.694 -0.112 1.00 92.12 89 ASN A O 1
ATOM 719 N N . ASP A 1 90 ? -0.836 12.766 0.355 1.00 89.50 90 ASP A N 1
ATOM 720 C CA . ASP A 1 90 ? -1.902 13.302 1.218 1.00 89.50 90 ASP A CA 1
ATOM 721 C C . ASP A 1 90 ? -2.850 14.315 0.556 1.00 89.50 90 ASP A C 1
ATOM 723 O O . ASP A 1 90 ? -3.646 14.957 1.238 1.00 89.50 90 ASP A O 1
ATOM 727 N N . ASN A 1 91 ? -2.814 14.433 -0.774 1.00 92.31 91 ASN A N 1
ATOM 728 C CA . ASN A 1 91 ? -3.677 15.330 -1.530 1.00 92.31 91 ASN A CA 1
ATOM 729 C C . ASN A 1 91 ? -4.655 14.554 -2.430 1.00 92.31 91 ASN A C 1
ATOM 731 O O . ASN A 1 91 ? -4.275 13.535 -3.020 1.00 92.31 91 ASN A O 1
ATOM 735 N N . PRO A 1 92 ? -5.900 15.047 -2.584 1.00 92.62 92 PRO A N 1
ATOM 736 C CA . PRO A 1 92 ? -6.827 14.561 -3.599 1.00 92.62 92 PRO A CA 1
ATOM 737 C C . PRO A 1 92 ? -6.206 14.622 -4.995 1.00 92.62 92 PRO A C 1
ATOM 739 O O . PRO A 1 92 ? -5.585 15.621 -5.367 1.00 92.62 92 PRO A O 1
ATOM 742 N N . HIS A 1 93 ? -6.405 13.571 -5.782 1.00 93.06 93 HIS A N 1
ATOM 743 C CA . HIS A 1 93 ? -5.947 13.507 -7.166 1.00 93.06 93 HIS A CA 1
ATOM 744 C C . HIS A 1 93 ? -7.153 13.608 -8.119 1.00 93.06 93 HIS A C 1
ATOM 746 O O . HIS A 1 93 ? -8.190 13.015 -7.829 1.00 93.06 93 HIS A O 1
ATOM 752 N N . PRO A 1 94 ? -7.067 14.293 -9.278 1.00 94.44 94 PRO A N 1
ATOM 753 C CA . PRO A 1 94 ? -8.194 14.390 -10.217 1.00 94.44 94 PRO A CA 1
ATOM 754 C C . PRO A 1 94 ? -8.770 13.033 -10.646 1.00 94.44 94 PRO A C 1
ATOM 756 O O . PRO A 1 94 ? -9.974 12.901 -10.839 1.00 94.44 94 PRO A O 1
ATOM 759 N N . ASN A 1 95 ? -7.906 12.020 -10.723 1.00 95.25 95 ASN A N 1
ATOM 760 C CA . ASN A 1 95 ? -8.256 10.648 -11.099 1.00 95.25 95 ASN A CA 1
ATOM 761 C C . ASN A 1 95 ? -8.352 9.704 -9.885 1.00 95.25 95 ASN A C 1
ATOM 763 O O . ASN A 1 95 ? -8.175 8.504 -10.028 1.00 95.25 95 ASN A O 1
ATOM 767 N N . GLN A 1 96 ? -8.592 10.227 -8.678 1.00 93.12 96 GLN A N 1
ATOM 768 C CA . GLN A 1 96 ? -8.589 9.436 -7.436 1.00 93.12 96 GLN A CA 1
ATOM 769 C C . GLN A 1 96 ? -9.620 8.302 -7.372 1.00 93.12 96 GLN A C 1
ATOM 771 O O . GLN A 1 96 ? -9.534 7.469 -6.481 1.00 93.12 96 GLN A O 1
ATOM 776 N N . ASN A 1 97 ? -10.621 8.315 -8.255 1.00 93.25 97 ASN A N 1
ATOM 777 C CA . ASN A 1 97 ? -11.681 7.307 -8.335 1.00 93.25 97 ASN A CA 1
ATOM 778 C C . ASN A 1 97 ? -11.615 6.498 -9.642 1.00 93.25 97 ASN A C 1
ATOM 780 O O . ASN A 1 97 ? -12.537 5.734 -9.922 1.00 93.25 97 ASN A O 1
ATOM 784 N N . ASP A 1 98 ? -10.598 6.730 -10.474 1.00 94.56 98 ASP A N 1
ATOM 785 C CA . ASP A 1 98 ? -10.437 6.063 -11.761 1.00 94.56 98 ASP A CA 1
ATOM 786 C C . ASP A 1 98 ? -9.678 4.739 -11.557 1.00 94.56 98 ASP A C 1
ATOM 788 O O . ASP A 1 98 ? -8.491 4.779 -11.216 1.00 94.56 98 ASP A O 1
ATOM 792 N N . PRO A 1 99 ? -10.331 3.576 -11.750 1.00 91.12 99 PRO A N 1
ATOM 793 C CA . PRO A 1 99 ? -9.701 2.276 -11.542 1.00 91.12 99 PRO A CA 1
ATOM 794 C C . PRO A 1 99 ? -8.523 2.015 -12.482 1.00 91.12 99 PRO A C 1
ATOM 796 O O . PRO A 1 99 ? -7.634 1.247 -12.123 1.00 91.12 99 PRO A O 1
ATOM 799 N N . ASP A 1 100 ? -8.491 2.671 -13.643 1.00 93.69 100 ASP A N 1
ATOM 800 C CA . ASP A 1 100 ? -7.475 2.460 -14.674 1.00 93.69 100 ASP A CA 1
ATOM 801 C C . ASP A 1 100 ? -6.329 3.481 -14.575 1.00 93.69 100 ASP A C 1
ATOM 803 O O . ASP A 1 100 ? -5.361 3.438 -15.346 1.00 93.69 100 ASP A O 1
ATOM 807 N N . TYR A 1 101 ? -6.403 4.423 -13.627 1.00 95.12 101 TYR A N 1
ATOM 808 C CA . TYR A 1 101 ? -5.364 5.428 -13.470 1.00 95.12 101 TYR A CA 1
ATOM 809 C C . TYR A 1 101 ? -4.086 4.829 -12.880 1.00 95.12 101 TYR A C 1
ATOM 811 O O . TYR A 1 101 ? -4.024 4.411 -11.724 1.00 95.12 10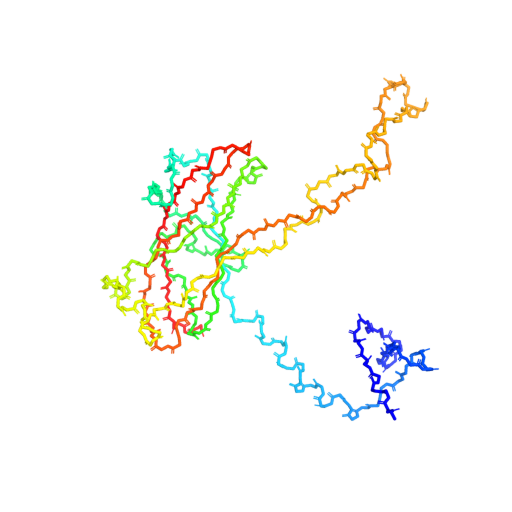1 TYR A O 1
ATOM 819 N N . ALA A 1 102 ? -3.017 4.877 -13.672 1.00 95.56 102 ALA A N 1
ATOM 820 C CA . ALA A 1 102 ? -1.686 4.486 -13.240 1.00 95.56 102 ALA A CA 1
ATOM 821 C C . ALA A 1 102 ? -0.955 5.658 -12.578 1.00 95.56 102 ALA A C 1
ATOM 823 O O . ALA A 1 102 ? -0.582 6.627 -13.250 1.00 95.56 102 ALA A O 1
ATOM 824 N N . VAL A 1 103 ? -0.695 5.554 -11.272 1.00 95.44 103 VAL A N 1
ATOM 825 C CA . VAL A 1 103 ? 0.049 6.583 -10.534 1.00 95.44 103 VAL A CA 1
ATOM 826 C C . VAL A 1 103 ? 1.492 6.637 -11.066 1.00 95.44 103 VAL A C 1
ATOM 828 O O . VAL A 1 103 ? 2.171 5.606 -11.086 1.00 95.44 103 VAL A O 1
ATOM 831 N N . PRO A 1 104 ? 1.980 7.802 -11.532 1.00 94.75 104 PRO A N 1
ATOM 832 C CA . PRO A 1 104 ? 3.338 7.931 -12.044 1.00 94.75 104 PRO A CA 1
ATOM 833 C C . PRO A 1 104 ? 4.360 7.832 -10.909 1.00 94.75 104 PRO A C 1
ATOM 835 O O . PRO A 1 104 ? 4.240 8.517 -9.895 1.00 94.75 104 PRO A O 1
ATOM 838 N N . VAL A 1 105 ? 5.386 7.004 -11.106 1.00 93.94 105 VAL A N 1
ATOM 839 C CA . VAL A 1 105 ? 6.495 6.820 -10.165 1.00 93.94 105 VAL A CA 1
ATOM 840 C C . VAL A 1 105 ? 7.815 6.916 -10.934 1.00 93.94 105 VAL A C 1
ATOM 842 O O . VAL A 1 105 ? 8.059 6.102 -11.837 1.00 93.94 105 VAL A O 1
ATOM 845 N N . PRO A 1 106 ? 8.680 7.895 -10.622 1.00 92.38 106 PRO A N 1
ATOM 846 C CA . PRO A 1 106 ? 9.985 7.980 -11.263 1.00 92.38 106 PRO A CA 1
ATOM 847 C C . PRO A 1 106 ? 10.868 6.758 -10.958 1.00 92.38 106 PRO A C 1
ATOM 849 O O . PRO A 1 106 ? 10.697 6.039 -9.973 1.00 92.38 106 PRO A O 1
ATOM 852 N N . SER A 1 107 ? 11.815 6.474 -11.851 1.00 91.38 107 SER A N 1
ATOM 853 C CA . SER A 1 107 ? 12.690 5.304 -11.720 1.00 91.38 107 SER A CA 1
ATOM 854 C C . SER A 1 107 ? 13.554 5.374 -10.462 1.00 91.38 107 SER A C 1
ATOM 856 O O . SER A 1 107 ? 14.324 6.316 -10.285 1.00 91.38 107 SER A O 1
ATOM 858 N N . GLY A 1 108 ? 13.513 4.323 -9.642 1.00 90.19 108 GLY A N 1
ATOM 859 C CA . GLY A 1 108 ? 14.320 4.231 -8.425 1.00 90.19 108 GLY A CA 1
ATOM 860 C C . GLY A 1 108 ? 13.742 4.897 -7.188 1.00 90.19 108 GLY A C 1
ATOM 861 O O . GLY A 1 108 ? 14.401 4.849 -6.151 1.00 90.19 108 GLY A O 1
ATOM 862 N N . GLU A 1 109 ? 12.570 5.509 -7.307 1.00 92.75 109 GLU A N 1
ATOM 863 C CA . GLU A 1 109 ? 11.871 6.181 -6.217 1.00 92.75 109 GLU A CA 1
ATOM 864 C C . GLU A 1 109 ? 11.208 5.190 -5.271 1.00 92.75 109 GLU A C 1
ATOM 866 O O . GLU A 1 109 ? 10.805 4.093 -5.675 1.00 92.75 109 GLU A O 1
ATOM 871 N N . SER A 1 110 ? 11.047 5.614 -4.021 1.00 93.44 110 SER A N 1
ATOM 872 C CA . SER A 1 110 ? 10.321 4.842 -3.024 1.00 93.44 110 SER A CA 1
ATOM 873 C C . SER A 1 110 ? 8.819 5.102 -3.129 1.00 93.44 110 SER A C 1
ATOM 875 O O . SER A 1 110 ? 8.378 6.236 -3.301 1.00 93.44 110 SER A O 1
ATOM 877 N N . VAL A 1 111 ? 8.013 4.058 -2.996 1.00 95.12 111 VAL A N 1
ATOM 878 C CA . VAL A 1 111 ? 6.557 4.143 -2.899 1.00 95.12 111 VAL A CA 1
ATOM 879 C C . VAL A 1 111 ? 6.151 3.691 -1.509 1.00 95.12 111 VAL A C 1
ATOM 881 O O . VAL A 1 111 ? 6.561 2.617 -1.070 1.00 95.12 111 VAL A O 1
ATOM 884 N N . ARG A 1 112 ? 5.319 4.485 -0.831 1.00 96.06 112 ARG A N 1
ATOM 885 C CA . ARG A 1 112 ? 4.677 4.112 0.434 1.00 96.06 112 ARG A CA 1
ATOM 886 C C . ARG A 1 112 ? 3.176 4.015 0.266 1.00 96.06 112 ARG A C 1
ATOM 888 O O . ARG A 1 112 ? 2.548 4.980 -0.159 1.00 96.06 112 ARG A O 1
ATOM 895 N N . ILE A 1 113 ? 2.605 2.879 0.645 1.00 96.19 113 ILE A N 1
ATOM 896 C CA . ILE A 1 113 ? 1.172 2.613 0.548 1.00 96.19 113 ILE A CA 1
ATOM 897 C C . ILE A 1 113 ? 0.571 2.517 1.944 1.00 96.19 113 ILE A C 1
ATOM 899 O O . ILE A 1 113 ? 0.934 1.638 2.727 1.00 96.19 113 ILE A O 1
ATOM 903 N N . TYR A 1 114 ? -0.391 3.392 2.214 1.00 95.62 114 TYR A N 1
ATOM 904 C CA . TYR A 1 114 ? -1.228 3.380 3.406 1.00 95.62 114 TYR A CA 1
ATOM 905 C C . TYR A 1 114 ? -2.641 2.944 3.040 1.00 95.62 114 TYR A C 1
ATOM 907 O O . TYR A 1 114 ? -3.119 3.171 1.926 1.00 95.62 114 TYR A O 1
ATOM 915 N N . ILE A 1 115 ? -3.328 2.372 4.020 1.00 95.12 115 ILE A N 1
ATOM 916 C CA . ILE A 1 115 ? -4.745 2.037 3.932 1.00 95.12 115 ILE A CA 1
ATOM 917 C C . ILE A 1 115 ? -5.428 2.677 5.127 1.00 95.12 115 ILE A C 1
ATOM 919 O O . ILE A 1 115 ? -4.962 2.537 6.256 1.00 95.12 115 ILE A O 1
ATOM 923 N N . GLN A 1 116 ? -6.490 3.429 4.868 1.00 92.94 116 GLN A N 1
ATOM 924 C CA . GLN A 1 116 ? -7.154 4.257 5.866 1.00 92.94 116 GLN A CA 1
ATOM 925 C C . GLN A 1 116 ? -8.661 4.059 5.793 1.00 92.94 116 GLN A C 1
ATOM 927 O O . GLN A 1 116 ? -9.212 3.870 4.712 1.00 92.94 116 GLN A O 1
ATOM 932 N N . GLU A 1 117 ? -9.335 4.137 6.938 1.00 92.94 117 GLU A N 1
ATOM 933 C CA . GLU A 1 117 ? -10.795 4.098 6.977 1.00 92.94 117 GLU A CA 1
ATOM 934 C C . GLU A 1 117 ? -11.340 5.454 6.525 1.00 92.94 117 GLU A C 1
ATOM 936 O O . GLU A 1 117 ? -11.105 6.475 7.172 1.00 92.94 117 GLU A O 1
ATOM 941 N N . ALA A 1 118 ? -12.104 5.462 5.436 1.00 93.12 118 ALA A N 1
ATOM 942 C CA . ALA A 1 118 ? -12.668 6.664 4.832 1.00 93.12 118 ALA A CA 1
ATOM 943 C C . ALA A 1 118 ? -13.638 7.398 5.772 1.00 93.12 118 ALA A C 1
ATOM 945 O O . ALA A 1 118 ? -13.769 8.618 5.702 1.00 93.12 118 ALA A O 1
ATOM 946 N N . ASN A 1 119 ? -14.310 6.657 6.660 1.00 90.06 119 ASN A N 1
ATOM 947 C CA . ASN A 1 119 ? -15.291 7.203 7.596 1.00 90.06 119 ASN A CA 1
ATOM 948 C C . ASN A 1 119 ? -14.703 7.569 8.968 1.00 90.06 119 ASN A C 1
ATOM 950 O O . ASN A 1 119 ? -15.457 7.973 9.851 1.00 90.06 119 ASN A O 1
ATOM 954 N N . TYR A 1 120 ? -13.392 7.391 9.179 1.00 83.62 120 TYR A N 1
ATOM 955 C CA . TYR A 1 120 ? -12.727 7.611 10.472 1.00 83.62 120 TYR A CA 1
ATOM 956 C C . TYR A 1 120 ? -13.384 6.859 11.646 1.00 83.62 120 TYR A C 1
ATOM 958 O O . TYR A 1 120 ? -13.413 7.344 12.778 1.00 83.62 120 TYR A O 1
ATOM 966 N N . ALA A 1 121 ? -13.938 5.671 11.382 1.00 82.81 121 ALA A N 1
ATOM 967 C CA . ALA A 1 121 ? -14.557 4.853 12.414 1.00 82.81 121 ALA A CA 1
ATOM 968 C C . ALA A 1 121 ? -13.482 4.334 13.382 1.00 82.81 121 ALA A C 1
ATOM 970 O O . ALA A 1 121 ? -12.650 3.510 13.014 1.00 82.81 121 ALA A O 1
ATOM 971 N N . SER A 1 122 ? -13.515 4.796 14.633 1.00 77.50 122 SER A N 1
ATOM 972 C CA . SER A 1 122 ? -12.486 4.501 15.644 1.00 77.50 122 SER A CA 1
ATOM 973 C C . SER A 1 122 ? -12.389 3.027 16.041 1.00 77.50 122 SER A C 1
ATOM 975 O O . SER A 1 122 ? -11.389 2.606 16.617 1.00 77.50 122 SER A O 1
ATOM 977 N N . THR A 1 123 ? -13.419 2.235 15.749 1.00 80.88 123 THR A N 1
ATOM 978 C CA . THR A 1 123 ? -13.448 0.799 16.035 1.00 80.88 123 THR A CA 1
ATOM 979 C C . THR A 1 123 ? -12.965 -0.061 14.870 1.00 80.88 123 THR A C 1
ATOM 981 O O . THR A 1 123 ? -12.875 -1.282 15.011 1.00 80.88 123 THR A O 1
ATOM 984 N N . VAL A 1 124 ? -12.652 0.549 13.723 1.00 86.00 124 VAL A N 1
ATOM 985 C CA . VAL A 1 124 ? -12.181 -0.147 12.527 1.00 86.00 124 VAL A CA 1
ATOM 986 C C . VAL A 1 124 ? -10.664 -0.030 12.440 1.00 86.00 124 VAL A C 1
ATOM 988 O O . VAL A 1 124 ? -10.114 1.061 12.313 1.00 86.00 124 VAL A O 1
ATOM 991 N N . GLY A 1 125 ? -9.984 -1.173 12.487 1.00 87.69 125 GLY A N 1
ATOM 992 C CA . GLY A 1 125 ? -8.560 -1.277 12.194 1.00 87.69 125 GLY A CA 1
ATOM 993 C C . GLY A 1 125 ? -8.355 -1.729 10.755 1.00 87.69 125 GLY A C 1
ATOM 994 O O . GLY A 1 125 ? -8.939 -2.723 10.329 1.00 87.69 125 GLY A O 1
ATOM 995 N N . LEU A 1 126 ? -7.505 -1.024 10.012 1.00 91.50 126 LEU A N 1
ATOM 996 C CA . LEU A 1 126 ? -7.077 -1.423 8.674 1.00 91.50 126 LEU A CA 1
ATOM 997 C C . LEU A 1 126 ? -5.559 -1.529 8.645 1.00 91.50 126 LEU A C 1
ATOM 999 O O . LEU A 1 126 ? -4.857 -0.669 9.173 1.00 91.50 126 LEU A O 1
ATOM 1003 N N . ALA A 1 127 ? -5.056 -2.589 8.022 1.00 90.62 127 ALA A N 1
ATOM 1004 C CA . ALA A 1 127 ? -3.626 -2.778 7.850 1.00 90.62 127 ALA A CA 1
ATOM 1005 C C . ALA A 1 127 ? -3.326 -3.422 6.497 1.00 90.62 127 ALA A C 1
ATOM 1007 O O . ALA A 1 127 ? -3.912 -4.462 6.171 1.00 90.62 127 ALA A O 1
ATOM 1008 N N . PRO A 1 128 ? -2.396 -2.874 5.706 1.00 91.81 128 PRO A N 1
ATOM 1009 C CA . PRO A 1 128 ? -1.923 -3.576 4.530 1.00 91.81 128 PRO A CA 1
ATOM 1010 C C . PRO A 1 128 ? -1.136 -4.835 4.941 1.00 91.81 128 PRO A C 1
ATOM 1012 O O . PRO A 1 128 ? -0.404 -4.832 5.926 1.00 91.81 128 PRO A O 1
ATOM 1015 N N . ASN A 1 129 ? -1.324 -5.931 4.207 1.00 87.12 129 ASN A N 1
ATOM 1016 C CA . ASN A 1 129 ? -0.816 -7.269 4.542 1.00 87.12 129 ASN A CA 1
ATOM 1017 C C . ASN A 1 129 ? -0.098 -7.972 3.381 1.00 87.12 129 ASN A C 1
ATOM 1019 O O . ASN A 1 129 ? 0.523 -9.011 3.589 1.00 87.12 129 ASN A O 1
ATOM 1023 N N . GLY A 1 130 ? -0.179 -7.444 2.160 1.00 84.62 130 GLY A N 1
ATOM 1024 C CA . GLY A 1 130 ? 0.465 -8.065 1.010 1.00 84.62 130 GLY A CA 1
ATOM 1025 C C . GLY A 1 130 ? 0.466 -7.180 -0.225 1.00 84.62 130 GLY A C 1
ATOM 1026 O O . GLY A 1 130 ? -0.404 -6.325 -0.383 1.00 84.62 130 GLY A O 1
ATOM 1027 N N . ILE A 1 131 ? 1.428 -7.440 -1.108 1.00 87.69 131 ILE A N 1
ATOM 1028 C CA . ILE A 1 131 ? 1.408 -7.009 -2.507 1.00 87.69 131 ILE A CA 1
ATOM 1029 C C . ILE A 1 131 ? 1.420 -8.265 -3.371 1.00 87.69 131 ILE A C 1
ATOM 1031 O O . ILE A 1 131 ? 2.234 -9.162 -3.142 1.00 87.69 131 ILE A O 1
ATOM 1035 N N . ILE A 1 132 ? 0.547 -8.313 -4.370 1.00 86.81 132 ILE A N 1
ATOM 1036 C CA . ILE A 1 132 ? 0.523 -9.358 -5.391 1.00 86.81 132 ILE A CA 1
ATOM 1037 C C . ILE A 1 132 ? 0.905 -8.698 -6.710 1.00 86.81 132 ILE A C 1
ATOM 1039 O O . ILE A 1 132 ? 0.226 -7.793 -7.166 1.00 86.81 132 ILE A O 1
ATOM 1043 N N . VAL A 1 133 ? 2.004 -9.108 -7.333 1.00 88.19 133 VAL A N 1
ATOM 1044 C CA . VAL A 1 133 ? 2.384 -8.562 -8.644 1.00 88.19 133 VAL A CA 1
ATOM 1045 C C . VAL A 1 133 ? 1.719 -9.400 -9.732 1.00 88.19 133 VAL A C 1
ATOM 1047 O O . VAL A 1 133 ? 2.017 -10.587 -9.845 1.00 88.19 133 VAL A O 1
ATOM 1050 N N . HIS A 1 134 ? 0.825 -8.796 -10.520 1.00 85.75 134 HIS A N 1
ATOM 1051 C CA . HIS A 1 134 ? 0.041 -9.506 -11.535 1.00 85.75 134 HIS A CA 1
ATOM 1052 C C . HIS A 1 134 ? 0.697 -9.439 -12.912 1.00 85.75 134 HIS A C 1
ATOM 1054 O O . HIS A 1 134 ? 1.078 -10.466 -13.480 1.00 85.75 134 HIS A O 1
ATOM 1060 N N . ALA A 1 135 ? 0.849 -8.228 -13.448 1.00 90.44 135 ALA A N 1
ATOM 1061 C CA . ALA A 1 135 ? 1.303 -8.010 -14.814 1.00 90.44 135 ALA A CA 1
ATOM 1062 C C . ALA A 1 135 ? 2.229 -6.794 -14.926 1.00 90.44 135 ALA A C 1
ATOM 1064 O O . ALA A 1 135 ? 2.133 -5.827 -14.170 1.00 90.44 135 ALA A O 1
ATOM 1065 N N . PHE A 1 136 ? 3.135 -6.839 -15.901 1.00 93.62 136 PHE A N 1
ATOM 1066 C CA . PHE A 1 136 ? 4.014 -5.732 -16.254 1.00 93.62 136 PHE A CA 1
ATOM 1067 C C . PHE A 1 136 ? 4.029 -5.548 -17.771 1.00 93.62 136 PHE A C 1
ATOM 1069 O O . PHE A 1 136 ? 4.288 -6.491 -18.519 1.00 93.62 136 PHE A O 1
ATOM 1076 N N . ASN A 1 137 ? 3.714 -4.336 -18.235 1.00 94.25 137 ASN A N 1
ATOM 1077 C CA . ASN A 1 137 ? 3.498 -4.017 -19.652 1.00 94.25 137 ASN A CA 1
ATOM 1078 C C . ASN A 1 137 ? 2.489 -4.961 -20.337 1.00 94.25 137 ASN A C 1
ATOM 1080 O O . ASN A 1 137 ? 2.682 -5.370 -21.481 1.00 94.25 137 ASN A O 1
ATOM 1084 N N . GLY A 1 138 ? 1.421 -5.324 -19.617 1.00 90.62 138 GLY A N 1
ATOM 1085 C CA . GLY A 1 138 ? 0.354 -6.206 -20.104 1.00 90.62 138 GLY A CA 1
ATOM 1086 C C . GLY A 1 138 ? 0.718 -7.694 -20.166 1.00 90.62 138 GLY A C 1
ATOM 1087 O O . GLY A 1 138 ? -0.116 -8.501 -20.568 1.00 90.62 138 GLY A O 1
ATOM 1088 N N . ALA A 1 139 ? 1.936 -8.078 -19.773 1.00 92.00 139 ALA A N 1
ATOM 1089 C CA . ALA A 1 139 ? 2.353 -9.473 -19.691 1.00 92.00 139 ALA A CA 1
ATOM 1090 C C . ALA A 1 139 ? 2.318 -9.965 -18.232 1.00 92.00 139 ALA A C 1
ATOM 1092 O O . ALA A 1 139 ? 2.819 -9.252 -17.358 1.00 92.00 139 ALA A O 1
ATOM 1093 N N . PRO A 1 140 ? 1.796 -11.175 -17.950 1.00 88.56 140 PRO A N 1
ATOM 1094 C CA . PRO A 1 140 ? 1.851 -11.758 -16.614 1.00 88.56 140 PRO A CA 1
ATOM 1095 C C . PRO A 1 140 ? 3.284 -11.832 -16.082 1.00 88.56 140 PRO A C 1
ATOM 1097 O O . PRO A 1 140 ? 4.206 -12.258 -16.788 1.00 88.56 140 PRO A O 1
ATOM 1100 N N . VAL A 1 141 ? 3.473 -11.435 -14.828 1.00 82.88 141 VAL A N 1
ATOM 1101 C CA . VAL A 1 141 ? 4.772 -11.507 -14.160 1.00 82.88 141 VAL A CA 1
ATOM 1102 C C . VAL A 1 141 ? 4.955 -12.901 -13.565 1.00 82.88 141 VAL A C 1
ATOM 1104 O O . VAL A 1 141 ? 4.084 -13.420 -12.879 1.00 82.88 141 VAL A O 1
ATOM 1107 N N . SER A 1 142 ? 6.107 -13.516 -13.831 1.00 83.19 142 SER A N 1
ATOM 1108 C CA . SER A 1 142 ? 6.464 -14.827 -13.277 1.00 83.19 142 SER A CA 1
ATOM 1109 C C . SER A 1 142 ? 7.390 -14.707 -12.069 1.00 83.19 142 SER A C 1
ATOM 1111 O O . SER A 1 142 ? 8.127 -13.726 -11.934 1.00 83.19 142 SER A O 1
ATOM 1113 N N . ASP A 1 143 ? 7.457 -15.762 -11.257 1.00 82.69 143 ASP A N 1
ATOM 1114 C CA . ASP A 1 143 ? 8.408 -15.871 -10.142 1.00 82.69 143 ASP A CA 1
ATOM 1115 C C . ASP A 1 143 ? 9.858 -15.661 -10.592 1.00 82.69 143 ASP A C 1
ATOM 1117 O O . ASP A 1 143 ? 10.654 -15.045 -9.887 1.00 82.69 143 ASP A O 1
ATOM 1121 N N . ALA A 1 144 ? 10.219 -16.134 -11.790 1.00 80.12 144 ALA A N 1
ATOM 1122 C CA . ALA A 1 144 ? 11.555 -15.940 -12.346 1.00 80.12 144 ALA A CA 1
ATOM 1123 C C . ALA A 1 144 ? 11.874 -14.456 -12.599 1.00 80.12 144 ALA A C 1
ATOM 1125 O O . ALA A 1 144 ? 13.016 -14.040 -12.415 1.00 80.12 144 ALA A O 1
ATOM 1126 N N . ILE A 1 145 ? 10.878 -13.655 -12.994 1.00 82.00 145 ILE A N 1
ATOM 1127 C CA . ILE A 1 145 ? 11.029 -12.203 -13.160 1.00 82.00 145 ILE A CA 1
ATOM 1128 C C . ILE A 1 145 ? 11.147 -11.525 -11.792 1.00 82.00 145 ILE A C 1
ATOM 1130 O O . ILE A 1 145 ? 12.040 -10.704 -11.611 1.00 82.00 145 ILE A O 1
ATOM 1134 N N . MET A 1 146 ? 10.301 -11.883 -10.819 1.00 86.38 146 MET A N 1
ATOM 1135 C CA . MET A 1 146 ? 10.320 -11.260 -9.485 1.00 86.38 146 MET A CA 1
ATOM 1136 C C . MET A 1 146 ? 11.573 -11.598 -8.669 1.00 86.38 146 MET A C 1
ATOM 1138 O O . MET A 1 146 ? 12.052 -10.760 -7.900 1.00 86.38 146 MET A O 1
ATOM 1142 N N . ASN A 1 147 ? 12.140 -12.790 -8.868 1.00 83.56 147 ASN A N 1
ATOM 1143 C CA . ASN A 1 147 ? 13.389 -13.214 -8.234 1.00 83.56 147 ASN A CA 1
ATOM 1144 C C . ASN A 1 147 ? 14.646 -12.637 -8.914 1.00 83.56 147 ASN A C 1
ATOM 1146 O O . ASN A 1 147 ? 15.729 -12.683 -8.331 1.00 83.56 147 ASN A O 1
ATOM 1150 N N . ASP A 1 148 ? 14.524 -12.068 -10.117 1.00 84.12 148 ASP A N 1
ATOM 1151 C CA . ASP A 1 148 ? 15.623 -11.414 -10.826 1.00 84.12 148 ASP A CA 1
ATOM 1152 C C . ASP A 1 148 ? 15.587 -9.896 -10.589 1.00 84.12 148 ASP A C 1
ATOM 1154 O O . ASP A 1 148 ? 14.786 -9.158 -11.169 1.00 84.12 148 ASP A O 1
ATOM 1158 N N . ALA A 1 149 ? 16.508 -9.404 -9.755 1.00 85.19 149 ALA A N 1
ATOM 1159 C CA . ALA A 1 149 ? 16.614 -7.985 -9.416 1.00 85.19 149 ALA A CA 1
ATOM 1160 C C . ALA A 1 149 ? 16.832 -7.063 -10.632 1.00 85.19 149 ALA A C 1
ATOM 1162 O O . ALA A 1 149 ? 16.577 -5.864 -10.534 1.00 85.19 149 ALA A O 1
ATOM 1163 N N . THR A 1 150 ? 17.287 -7.602 -11.770 1.00 91.75 150 THR A N 1
ATOM 1164 C CA . THR A 1 150 ? 17.488 -6.832 -13.005 1.00 91.75 150 THR A CA 1
ATOM 1165 C C . THR A 1 150 ? 16.225 -6.688 -13.851 1.00 91.75 150 THR A C 1
ATOM 1167 O O . THR A 1 150 ? 16.183 -5.833 -14.734 1.00 91.75 150 THR A O 1
ATOM 1170 N N . LYS A 1 151 ? 15.196 -7.500 -13.580 1.00 88.44 151 LYS A N 1
ATOM 1171 C CA . LYS A 1 151 ? 13.959 -7.571 -14.372 1.00 88.44 151 LYS A CA 1
ATOM 1172 C C . LYS A 1 151 ? 12.712 -7.185 -13.592 1.00 88.44 151 LYS A C 1
ATOM 1174 O O . LYS A 1 151 ? 11.732 -6.773 -14.208 1.00 88.44 151 LYS A O 1
ATOM 1179 N N . ARG A 1 152 ? 12.723 -7.331 -12.266 1.00 90.88 152 ARG A N 1
ATOM 1180 C CA . ARG A 1 152 ? 11.558 -7.013 -11.438 1.00 90.88 152 ARG A CA 1
ATOM 1181 C C . ARG A 1 152 ? 11.203 -5.516 -11.507 1.00 90.88 152 ARG A C 1
ATOM 1183 O O . ARG A 1 152 ? 12.106 -4.673 -11.445 1.00 90.88 152 ARG A O 1
ATOM 1190 N N . PRO A 1 153 ? 9.907 -5.173 -11.618 1.00 93.06 153 PRO A N 1
ATOM 1191 C CA . PRO A 1 153 ? 9.448 -3.786 -11.694 1.00 93.06 153 PRO A CA 1
ATOM 1192 C C . PRO A 1 153 ? 9.544 -3.050 -10.354 1.00 93.06 153 PRO A C 1
ATOM 1194 O O . PRO A 1 153 ? 9.796 -1.849 -10.340 1.00 93.06 153 PRO A O 1
ATOM 1197 N N . ILE A 1 154 ? 9.407 -3.766 -9.240 1.00 94.25 154 ILE A N 1
ATOM 1198 C CA . ILE A 1 154 ? 9.582 -3.261 -7.874 1.00 94.25 154 ILE A CA 1
ATOM 1199 C C . ILE A 1 154 ? 10.501 -4.201 -7.097 1.00 94.25 154 ILE A C 1
ATOM 1201 O O . ILE A 1 154 ? 10.644 -5.372 -7.461 1.00 94.25 154 ILE A O 1
ATOM 1205 N N . ASP A 1 155 ? 11.147 -3.704 -6.047 1.00 92.00 155 ASP A N 1
ATOM 1206 C CA . ASP A 1 155 ? 11.864 -4.565 -5.109 1.00 92.00 155 ASP A CA 1
ATOM 1207 C C . ASP A 1 155 ? 10.926 -5.299 -4.134 1.00 92.00 155 ASP A C 1
ATOM 1209 O O . ASP A 1 155 ? 9.709 -5.329 -4.313 1.00 92.00 155 ASP A O 1
ATOM 1213 N N . ILE A 1 156 ? 11.516 -6.005 -3.166 1.00 88.00 156 ILE A N 1
ATOM 1214 C CA . ILE A 1 156 ? 10.754 -6.790 -2.193 1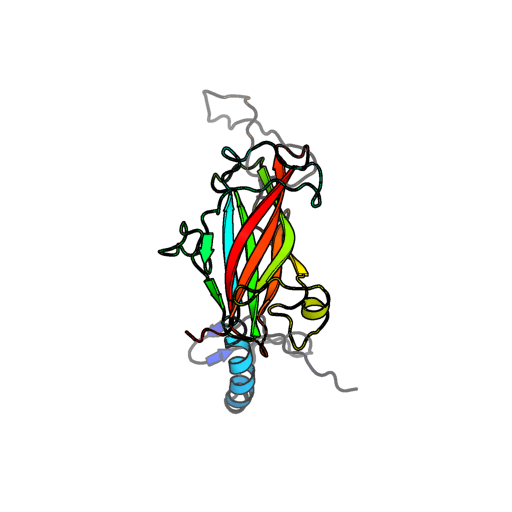.00 88.00 156 ILE A CA 1
ATOM 1215 C C . ILE A 1 156 ? 10.066 -5.809 -1.237 1.00 88.00 156 ILE A C 1
ATOM 1217 O O . ILE A 1 156 ? 10.780 -5.070 -0.554 1.00 88.00 156 ILE A O 1
ATOM 1221 N N . PRO A 1 157 ? 8.724 -5.823 -1.144 1.00 89.56 157 PRO A N 1
ATOM 1222 C CA . PRO A 1 157 ? 8.015 -4.934 -0.240 1.00 89.56 157 PRO A CA 1
ATOM 1223 C C . PRO A 1 157 ? 8.397 -5.174 1.222 1.00 89.56 157 PRO A C 1
ATOM 1225 O O . PRO A 1 157 ? 8.486 -6.315 1.677 1.00 89.56 157 PRO A O 1
ATOM 1228 N N . ASN A 1 158 ? 8.579 -4.085 1.959 1.00 86.69 158 ASN A N 1
ATOM 1229 C CA . ASN A 1 158 ? 8.735 -4.066 3.406 1.00 86.69 158 ASN A CA 1
ATOM 1230 C C . ASN A 1 158 ? 7.443 -3.574 4.071 1.00 86.69 158 ASN A C 1
ATOM 1232 O O . ASN A 1 158 ? 6.756 -2.710 3.527 1.00 86.69 158 ASN A O 1
ATOM 1236 N N . PHE A 1 159 ? 7.148 -4.088 5.262 1.00 85.69 159 PHE A N 1
ATOM 1237 C CA . PHE A 1 159 ? 5.993 -3.695 6.067 1.00 85.69 159 PHE A CA 1
ATOM 1238 C C . PHE A 1 159 ? 6.504 -3.021 7.333 1.00 85.69 159 PHE A C 1
ATOM 1240 O O . PHE A 1 159 ? 7.300 -3.610 8.063 1.00 85.69 159 PHE A O 1
ATOM 1247 N N . ASP A 1 160 ? 6.073 -1.789 7.571 1.00 85.38 160 ASP A N 1
ATOM 1248 C CA . ASP A 1 160 ? 6.561 -0.974 8.682 1.00 85.38 160 ASP A CA 1
ATOM 1249 C C . ASP A 1 160 ? 5.424 -0.128 9.274 1.00 85.38 160 ASP A C 1
ATOM 1251 O O . ASP A 1 160 ? 4.278 -0.183 8.814 1.00 85.38 160 ASP A O 1
ATOM 1255 N N . LEU A 1 161 ? 5.729 0.617 10.332 1.00 83.88 161 LEU A N 1
ATOM 1256 C CA . LEU A 1 161 ? 4.789 1.379 11.138 1.00 83.88 161 LEU A CA 1
ATOM 1257 C C . LEU A 1 161 ? 5.265 2.828 11.285 1.00 83.88 161 LEU A C 1
ATOM 1259 O O . LEU A 1 161 ? 6.369 3.083 11.763 1.00 83.88 161 LEU A O 1
ATOM 1263 N N . ASP A 1 162 ? 4.412 3.787 10.935 1.00 82.94 162 ASP A N 1
ATOM 1264 C CA . ASP A 1 162 ? 4.637 5.197 11.258 1.00 82.94 162 ASP A CA 1
ATOM 1265 C C . ASP A 1 162 ? 3.953 5.543 12.577 1.00 82.94 162 ASP A C 1
ATOM 1267 O O . ASP A 1 162 ? 2.950 4.935 12.946 1.00 82.94 162 ASP A O 1
ATOM 1271 N N . LEU A 1 163 ? 4.464 6.550 13.285 1.00 73.19 163 LEU A N 1
ATOM 1272 C CA . LEU A 1 163 ? 3.765 7.092 14.448 1.00 73.19 163 LEU A CA 1
ATOM 1273 C C . LEU A 1 163 ? 2.464 7.771 14.004 1.00 73.19 163 LEU A C 1
ATOM 1275 O O . LEU A 1 163 ? 2.470 8.644 13.135 1.00 73.19 163 LEU A O 1
ATOM 1279 N N . GLY A 1 164 ? 1.360 7.371 14.624 1.00 69.00 164 GLY A N 1
ATOM 1280 C CA . GLY A 1 164 ? 0.051 7.979 14.450 1.00 69.00 164 GLY A CA 1
ATOM 1281 C C . GLY A 1 164 ? -0.057 9.362 15.104 1.00 69.00 164 GLY A C 1
ATOM 1282 O O . GLY A 1 164 ? 0.868 9.825 15.784 1.00 69.00 164 GLY A O 1
ATOM 1283 N N . PRO A 1 165 ? -1.181 10.063 14.877 1.00 63.72 165 PRO A N 1
ATOM 1284 C CA . PRO A 1 165 ? -1.422 11.373 15.467 1.00 63.72 165 PRO A CA 1
ATOM 1285 C C . PRO A 1 165 ? -1.480 11.284 17.002 1.00 63.72 165 PRO A C 1
ATOM 1287 O O . PRO A 1 165 ? -2.202 10.480 17.578 1.00 63.72 165 PRO A O 1
ATOM 1290 N N . ILE A 1 166 ? -0.713 12.142 17.683 1.00 57.62 166 ILE A N 1
ATOM 1291 C CA . ILE A 1 166 ? -0.711 12.259 19.149 1.00 57.62 166 ILE A CA 1
ATOM 1292 C C . ILE A 1 166 ? -1.564 13.477 19.542 1.00 57.62 166 ILE A C 1
ATOM 1294 O O . ILE A 1 166 ? -1.365 14.544 18.952 1.00 57.62 166 ILE A O 1
ATOM 1298 N N . PRO A 1 167 ? -2.432 13.397 20.572 1.00 52.34 167 PRO A N 1
ATOM 1299 C CA . PRO A 1 167 ? -2.684 12.256 21.457 1.00 52.34 167 PRO A CA 1
ATOM 1300 C C . PRO A 1 167 ? -3.944 11.470 21.084 1.00 52.34 167 PRO A C 1
ATOM 1302 O O . PRO A 1 167 ? -5.017 12.049 20.938 1.00 52.34 167 PRO A O 1
ATOM 1305 N N . ASP A 1 168 ? -3.823 10.146 21.031 1.00 50.69 168 ASP A N 1
ATOM 1306 C CA . ASP A 1 168 ? -4.930 9.267 20.630 1.00 50.69 168 ASP A CA 1
ATOM 1307 C C . ASP A 1 168 ? -5.842 8.832 21.792 1.00 50.69 168 ASP A C 1
ATOM 1309 O O . ASP A 1 168 ? -6.866 8.184 21.587 1.00 50.69 168 ASP A O 1
ATOM 1313 N N . PHE A 1 169 ? -5.521 9.211 23.036 1.00 51.72 169 PHE A N 1
ATOM 1314 C CA . PHE A 1 169 ? -6.456 9.081 24.155 1.00 51.72 169 PHE A CA 1
ATOM 1315 C C . PHE A 1 169 ? -6.188 10.095 25.272 1.00 51.72 169 PHE A C 1
ATOM 1317 O O . PHE A 1 169 ? -5.073 10.586 25.476 1.00 51.72 169 PHE A O 1
ATOM 1324 N N . ILE A 1 170 ? -7.233 10.394 26.041 1.00 51.16 170 ILE A N 1
ATOM 1325 C CA . ILE A 1 170 ? -7.141 11.168 27.279 1.00 51.16 170 ILE A CA 1
ATOM 1326 C C . ILE A 1 170 ? -7.158 10.173 28.440 1.00 51.16 170 ILE A C 1
ATOM 1328 O O . ILE A 1 170 ? -8.104 9.401 28.580 1.00 51.16 170 ILE A O 1
ATOM 1332 N N . GLY A 1 171 ? -6.102 10.176 29.254 1.00 50.69 171 GLY A N 1
ATOM 1333 C CA . GLY A 1 171 ? -5.930 9.253 30.374 1.00 50.69 171 GLY A CA 1
ATOM 1334 C C . GLY A 1 171 ? -5.710 9.975 31.701 1.00 50.69 171 GLY A C 1
ATOM 1335 O O . GLY A 1 171 ? -5.387 11.164 31.755 1.00 50.69 171 GLY A O 1
ATOM 1336 N N . PHE A 1 172 ? -5.875 9.248 32.803 1.00 50.75 172 PHE A N 1
ATOM 1337 C CA . PHE A 1 172 ? -5.479 9.735 34.123 1.00 50.75 172 PHE A CA 1
ATOM 1338 C C . PHE A 1 172 ? -3.955 9.608 34.290 1.00 50.75 172 PHE A C 1
ATOM 1340 O O . PHE A 1 172 ? -3.342 8.669 33.795 1.00 50.75 172 PHE A O 1
ATOM 1347 N N . VAL A 1 173 ? -3.329 10.537 35.020 1.00 51.84 173 VAL A N 1
ATOM 1348 C CA . VAL A 1 173 ? -1.870 10.542 35.297 1.00 51.84 173 VAL A CA 1
ATOM 1349 C C . VAL A 1 173 ? -1.456 9.465 36.331 1.00 51.84 173 VAL A C 1
ATOM 1351 O O . VAL A 1 173 ? -0.300 9.391 36.733 1.00 51.84 173 VAL A O 1
ATOM 1354 N N . GLY A 1 174 ? -2.378 8.605 36.768 1.00 55.94 174 GLY A N 1
ATOM 1355 C CA . GLY A 1 174 ? -2.101 7.467 37.648 1.00 55.94 174 GLY A CA 1
ATOM 1356 C C . GLY A 1 174 ? -3.120 6.344 37.456 1.00 55.94 174 GLY A C 1
ATOM 1357 O O . GLY A 1 174 ? -4.157 6.560 36.834 1.00 55.94 174 GLY A O 1
ATOM 1358 N N . ASP A 1 175 ? -2.834 5.170 38.024 1.00 50.44 175 ASP A N 1
ATOM 1359 C CA . ASP A 1 175 ? -3.563 3.908 37.781 1.00 50.44 175 ASP A CA 1
ATOM 1360 C C . ASP A 1 175 ? -5.028 3.887 38.262 1.00 50.44 175 ASP A C 1
ATOM 1362 O O . ASP A 1 175 ? -5.737 2.902 38.061 1.00 50.44 175 ASP A O 1
ATOM 1366 N N . SER A 1 176 ? -5.508 4.970 38.881 1.00 54.38 176 SER A N 1
ATOM 1367 C CA . SER A 1 176 ? -6.860 5.062 39.431 1.00 54.38 176 SER A CA 1
ATOM 1368 C C . SER A 1 176 ? -7.593 6.298 38.897 1.00 54.38 176 SER A C 1
ATOM 1370 O O . SER A 1 176 ? -7.077 7.412 39.049 1.00 54.38 176 SER A O 1
ATOM 1372 N N . PRO A 1 177 ? -8.817 6.145 38.348 1.00 55.97 177 PRO A N 1
ATOM 1373 C CA . PRO A 1 177 ? -9.694 7.267 38.033 1.00 55.97 177 PRO A CA 1
ATOM 1374 C C . PRO A 1 177 ? -9.898 8.126 39.281 1.00 55.97 177 PRO A C 1
ATOM 1376 O O . PRO A 1 177 ? -10.310 7.622 40.329 1.00 55.97 177 PRO A O 1
ATOM 1379 N N . LYS A 1 178 ? -9.599 9.422 39.187 1.00 55.66 178 LYS A N 1
ATOM 1380 C CA . LYS A 1 178 ? -9.857 10.365 40.278 1.00 55.66 178 LYS A CA 1
ATOM 1381 C C . LYS A 1 178 ? -11.129 11.129 39.973 1.00 55.66 178 LYS A C 1
ATOM 1383 O O . LYS A 1 178 ? -11.133 12.036 39.150 1.00 55.66 178 LYS A O 1
ATOM 1388 N N . TRP A 1 179 ? -12.195 10.743 40.653 1.00 59.59 179 TRP A N 1
ATOM 1389 C CA . TRP A 1 179 ? -13.415 11.528 40.729 1.00 59.59 179 TRP A CA 1
ATOM 1390 C C . TRP A 1 179 ? -13.198 12.619 41.774 1.00 59.59 179 TRP A C 1
ATOM 1392 O O . TRP A 1 179 ? -12.874 12.311 42.924 1.00 59.59 179 TRP A O 1
ATOM 1402 N N . THR A 1 180 ? -13.323 13.885 41.391 1.00 63.19 180 THR A N 1
ATOM 1403 C CA . THR A 1 180 ? -13.417 14.979 42.363 1.00 63.19 180 THR A CA 1
ATOM 1404 C C . THR A 1 180 ? -14.867 15.429 42.451 1.00 63.19 180 THR A C 1
ATOM 1406 O O . THR A 1 180 ? -15.685 15.140 41.583 1.00 63.19 180 THR A O 1
ATOM 1409 N N . GLN A 1 181 ? -15.225 16.089 43.543 1.00 66.50 181 GLN A N 1
ATOM 1410 C CA . GLN A 1 181 ? -16.563 16.643 43.693 1.00 66.50 181 GLN A CA 1
ATOM 1411 C C . GLN A 1 181 ? -16.674 17.918 42.849 1.00 66.50 181 GLN A C 1
ATOM 1413 O O . GLN A 1 181 ? -15.746 18.731 42.837 1.00 66.50 181 GLN A O 1
ATOM 1418 N N . THR A 1 182 ? -17.796 18.105 42.154 1.00 69.75 182 THR A N 1
ATOM 1419 C CA . THR A 1 182 ? -18.114 19.368 41.473 1.00 69.75 182 THR A CA 1
ATOM 1420 C C . THR A 1 182 ? -17.948 20.579 42.408 1.00 69.75 182 THR A C 1
ATOM 1422 O O . THR A 1 182 ? -18.290 20.500 43.594 1.00 69.75 182 THR A O 1
ATOM 1425 N N . PRO A 1 183 ? -17.431 21.723 41.908 1.00 71.75 183 PRO A N 1
ATOM 1426 C CA . PRO A 1 183 ? -17.291 22.933 42.701 1.00 71.75 183 PRO A CA 1
ATOM 1427 C C . PRO A 1 183 ? -18.617 23.347 43.354 1.00 71.75 183 PRO A C 1
ATOM 1429 O O . PRO A 1 183 ? -19.649 23.344 42.679 1.00 71.75 183 PRO A O 1
ATOM 1432 N N . PRO A 1 184 ? -18.606 23.815 44.618 1.00 67.00 184 PRO A N 1
ATOM 1433 C CA . PRO A 1 184 ? -19.820 24.259 45.312 1.00 67.00 184 PRO A CA 1
ATOM 1434 C C . PRO A 1 184 ? -20.569 25.401 44.610 1.00 67.00 184 PRO A C 1
ATOM 1436 O O . PRO A 1 184 ? -21.740 25.641 44.887 1.00 67.00 184 PRO A O 1
ATOM 1439 N N . SER A 1 185 ? -19.901 26.118 43.701 1.00 67.00 185 SER A N 1
ATOM 1440 C CA . SER A 1 185 ? -20.487 27.180 42.881 1.00 67.00 185 SER A CA 1
ATOM 1441 C C . SER A 1 185 ? -21.443 26.670 41.794 1.00 67.00 185 SER A C 1
ATOM 1443 O O . SER A 1 185 ? -22.168 27.471 41.207 1.00 67.00 185 SER A O 1
ATOM 1445 N N . TRP A 1 186 ? -21.470 25.365 41.506 1.00 64.69 186 TRP A N 1
ATOM 1446 C CA . TRP A 1 186 ? -22.347 24.755 40.503 1.00 64.69 186 TRP A CA 1
ATOM 1447 C C . TRP A 1 186 ? -23.619 24.221 41.166 1.00 64.69 186 TRP A C 1
ATOM 1449 O O . TRP A 1 186 ? -23.783 23.024 41.393 1.00 64.69 186 TRP A O 1
ATOM 1459 N N . SER A 1 187 ? -24.545 25.135 41.466 1.00 67.31 187 SER A N 1
ATOM 1460 C CA . SER A 1 187 ? -25.747 24.884 42.279 1.00 67.31 187 SER A CA 1
ATOM 1461 C C . SER A 1 187 ? -26.686 23.785 41.770 1.00 67.31 187 SER A C 1
ATOM 1463 O O . SER A 1 187 ? -27.486 23.274 42.546 1.00 67.31 187 SER A O 1
ATOM 1465 N N . ASN A 1 188 ? -26.609 23.431 40.485 1.00 60.56 188 ASN A N 1
ATOM 1466 C CA . ASN A 1 188 ? -27.488 22.435 39.859 1.00 60.56 188 ASN A CA 1
ATOM 1467 C C . ASN A 1 188 ? -26.892 21.018 39.843 1.00 60.56 188 ASN A C 1
ATOM 1469 O O . ASN A 1 188 ? -27.589 20.082 39.472 1.00 60.56 188 ASN A O 1
ATOM 1473 N N . TRP A 1 189 ? -25.619 20.870 40.222 1.00 52.22 189 TRP A N 1
ATOM 1474 C CA . TRP A 1 189 ? -24.897 19.594 40.230 1.00 52.22 189 TRP A CA 1
ATOM 1475 C C . TRP A 1 189 ? -24.087 19.401 41.521 1.00 52.22 189 TRP A C 1
ATOM 1477 O O . TRP A 1 189 ? -22.945 18.942 41.442 1.00 52.22 189 TRP A O 1
ATOM 1487 N N . PRO A 1 190 ? -24.587 19.793 42.713 1.00 51.38 190 PRO A N 1
ATOM 1488 C CA . PRO A 1 190 ? -23.821 19.636 43.935 1.00 51.38 190 PRO A CA 1
ATOM 1489 C C . PRO A 1 190 ? -23.652 18.138 44.197 1.00 51.38 190 PRO A C 1
ATOM 1491 O O . PRO A 1 190 ? -24.638 17.415 44.313 1.00 51.38 190 PRO A O 1
ATOM 1494 N N . ASN A 1 191 ? -22.403 17.687 44.320 1.00 57.81 191 ASN A N 1
ATOM 1495 C CA . ASN A 1 191 ? -22.018 16.295 44.605 1.00 57.81 191 ASN A CA 1
ATOM 1496 C C . ASN A 1 191 ? -21.966 15.342 43.407 1.00 57.81 191 ASN A C 1
ATOM 1498 O O . ASN A 1 191 ? -21.723 14.154 43.608 1.00 57.81 191 ASN A O 1
ATOM 1502 N N . GLU A 1 192 ? -22.139 15.834 42.184 1.00 62.50 192 GLU A N 1
ATOM 1503 C CA . GLU A 1 192 ? -21.886 14.999 41.015 1.00 62.50 192 GLU A CA 1
ATOM 1504 C C . GLU A 1 192 ? -20.371 14.775 40.845 1.00 62.50 192 GLU A C 1
ATOM 1506 O O . GLU A 1 192 ? -19.567 15.663 41.164 1.00 62.50 192 GLU A O 1
ATOM 1511 N N . PRO A 1 193 ? -19.950 13.586 40.385 1.00 54.38 193 PRO A N 1
ATOM 1512 C CA . PRO A 1 193 ? -18.556 13.330 40.088 1.00 54.38 193 PRO A CA 1
ATOM 1513 C C . PRO A 1 193 ? -18.086 14.244 38.946 1.00 54.38 193 PRO A C 1
ATOM 1515 O O . PRO A 1 193 ? -18.511 14.109 37.798 1.00 54.38 193 PRO A O 1
ATOM 1518 N N . LEU A 1 194 ? -17.172 15.162 39.247 1.00 57.16 194 LEU A N 1
ATOM 1519 C CA . LEU A 1 194 ? -16.437 15.930 38.254 1.00 57.16 194 LEU A CA 1
ATOM 1520 C C . LEU A 1 194 ? -15.207 15.129 37.818 1.00 57.16 194 LEU A C 1
ATOM 1522 O O . LEU A 1 194 ? -14.391 14.692 38.634 1.00 57.16 194 LEU A O 1
ATOM 1526 N N . ILE A 1 195 ? -15.043 14.976 36.506 1.00 57.28 195 ILE A N 1
ATOM 1527 C CA . ILE A 1 195 ? -13.770 14.560 35.918 1.00 57.28 195 ILE A CA 1
ATOM 1528 C C . ILE A 1 195 ? -12.912 15.832 35.788 1.00 57.28 195 ILE A C 1
ATOM 1530 O O . ILE A 1 195 ? -12.952 16.517 34.770 1.00 57.28 195 ILE A O 1
ATOM 1534 N N . ASP A 1 196 ? -12.220 16.217 36.862 1.00 57.97 196 ASP A N 1
ATOM 1535 C CA . ASP A 1 196 ? -11.490 17.494 36.957 1.00 57.97 196 ASP A CA 1
ATOM 1536 C C . ASP A 1 196 ? -10.016 17.393 36.524 1.00 57.97 196 ASP A C 1
ATOM 1538 O O . ASP A 1 196 ? -9.391 16.358 36.750 1.00 57.97 196 ASP A O 1
ATOM 1542 N N . GLN A 1 197 ? -9.504 18.498 35.947 1.00 49.25 197 GLN A N 1
ATOM 1543 C CA . GLN A 1 197 ? -8.142 19.053 35.706 1.00 49.25 197 GLN A CA 1
ATOM 1544 C C . GLN A 1 197 ? -6.887 18.167 35.545 1.00 49.25 197 GLN A C 1
ATOM 1546 O O . GLN A 1 197 ? -5.841 18.665 35.124 1.00 49.25 197 GLN A O 1
ATOM 1551 N N . GLN A 1 198 ? -6.937 16.881 35.867 1.00 47.81 198 GLN A N 1
ATOM 1552 C CA . GLN A 1 198 ? -5.828 15.928 35.828 1.00 47.81 198 GLN A CA 1
ATOM 1553 C C . GLN A 1 198 ? -5.927 14.947 34.661 1.00 47.81 198 GLN A C 1
ATOM 1555 O O . GLN A 1 198 ? -5.053 14.093 34.515 1.00 47.81 198 GLN A O 1
ATOM 1560 N N . LEU A 1 199 ? -6.949 15.085 33.813 1.00 46.91 199 LEU A N 1
ATOM 1561 C CA . LEU A 1 199 ? -6.932 14.500 32.481 1.00 46.91 199 LEU A CA 1
ATOM 1562 C C . LEU A 1 199 ? -5.758 15.115 31.718 1.00 46.91 199 LEU A C 1
ATOM 1564 O O . LEU A 1 199 ? -5.800 16.274 31.301 1.00 46.91 199 LEU A O 1
ATOM 1568 N N . ARG A 1 200 ? -4.687 14.344 31.551 1.00 50.44 200 ARG A N 1
ATOM 1569 C CA . ARG A 1 200 ? -3.684 14.650 30.540 1.00 50.44 200 ARG A CA 1
ATOM 1570 C C . ARG A 1 200 ? -3.942 13.713 29.380 1.00 50.44 200 ARG A C 1
ATOM 1572 O O . ARG A 1 200 ? -4.153 12.521 29.570 1.00 50.44 200 ARG A O 1
ATOM 1579 N N . ALA A 1 201 ? -3.913 14.264 28.176 1.00 51.00 201 ALA A N 1
ATOM 1580 C CA . ALA A 1 201 ? -3.666 13.481 26.980 1.00 51.00 201 ALA A CA 1
ATOM 1581 C C . ALA A 1 201 ? -2.539 12.473 27.271 1.00 51.00 201 ALA A C 1
ATOM 1583 O O . ALA A 1 201 ? -1.405 12.870 27.564 1.00 51.00 201 ALA A O 1
ATOM 1584 N N . GLY A 1 202 ? -2.891 11.190 27.316 1.00 50.16 202 GLY A N 1
ATOM 1585 C CA . GLY A 1 202 ? -1.948 10.115 27.554 1.00 50.16 202 GLY A CA 1
ATOM 1586 C C . GLY A 1 202 ? -1.141 9.908 26.283 1.00 50.16 202 GLY A C 1
ATOM 1587 O O . GLY A 1 202 ? -1.680 9.914 25.179 1.00 50.16 202 GLY A O 1
ATOM 1588 N N . TRP A 1 203 ? 0.171 9.766 26.426 1.00 48.94 203 TRP A N 1
ATOM 1589 C CA . TRP A 1 203 ? 1.078 9.559 25.303 1.00 48.94 203 TRP A CA 1
ATOM 1590 C C . TRP A 1 203 ? 1.205 8.057 25.043 1.00 48.94 203 TRP A C 1
ATOM 1592 O O . TRP A 1 203 ? 2.239 7.471 25.346 1.00 48.94 203 TRP A O 1
ATOM 1602 N N . THR A 1 204 ? 0.155 7.415 24.535 1.00 53.09 204 THR A N 1
ATOM 1603 C CA . THR A 1 204 ? 0.297 6.079 23.937 1.00 53.09 204 THR A CA 1
ATOM 1604 C C . THR A 1 204 ? 0.528 6.318 22.457 1.00 53.09 204 THR A C 1
ATOM 1606 O O . THR A 1 204 ? -0.363 6.857 21.798 1.00 53.09 204 THR A O 1
ATOM 1609 N N . PRO A 1 205 ? 1.717 5.983 21.934 1.00 57.94 205 PRO A N 1
ATOM 1610 C CA . PRO A 1 205 ? 1.964 6.039 20.508 1.00 57.94 205 PRO A CA 1
ATOM 1611 C C . PRO A 1 205 ? 1.001 5.085 19.809 1.00 57.94 205 PRO A C 1
ATOM 1613 O O . PRO A 1 205 ? 0.975 3.893 20.121 1.00 57.94 205 PRO A O 1
ATOM 1616 N N . THR A 1 206 ? 0.210 5.604 18.881 1.00 65.88 206 THR A N 1
ATOM 1617 C CA . THR A 1 206 ? -0.453 4.765 17.890 1.00 65.88 206 THR A CA 1
ATOM 1618 C C . THR A 1 206 ? 0.466 4.573 16.702 1.00 65.88 206 THR A C 1
ATOM 1620 O O . THR A 1 206 ? 1.420 5.327 16.501 1.00 65.88 206 THR A O 1
ATOM 1623 N N . PHE A 1 207 ? 0.221 3.505 15.955 1.00 75.69 207 PHE A N 1
ATOM 1624 C CA . PHE A 1 207 ? 1.052 3.108 14.833 1.00 75.69 207 PHE A CA 1
ATOM 1625 C C . PHE A 1 207 ? 0.175 2.930 13.601 1.00 75.69 207 PHE A C 1
ATOM 1627 O O . PHE A 1 207 ? -0.847 2.249 13.663 1.00 75.69 207 PHE A O 1
ATOM 1634 N N . VAL A 1 208 ? 0.579 3.539 12.491 1.00 84.81 208 VAL A N 1
ATOM 1635 C CA . VAL A 1 208 ? -0.100 3.437 11.202 1.00 84.81 208 VAL A CA 1
ATOM 1636 C C . VAL A 1 208 ? 0.723 2.513 10.306 1.00 84.81 208 VAL A C 1
ATOM 1638 O O . VAL A 1 208 ? 1.827 2.893 9.908 1.00 84.81 208 VAL A O 1
ATOM 1641 N N . PRO A 1 209 ? 0.232 1.302 10.000 1.00 89.19 209 PRO A N 1
ATOM 1642 C CA . PRO A 1 209 ? 0.954 0.363 9.157 1.00 89.19 209 PRO A CA 1
ATOM 1643 C C . PRO A 1 209 ? 0.966 0.799 7.693 1.00 89.19 209 PRO A C 1
ATOM 1645 O O . PRO A 1 209 ? -0.027 1.309 7.168 1.00 89.19 209 PRO A O 1
ATOM 1648 N N . TYR A 1 210 ? 2.087 0.550 7.021 1.00 93.31 210 TYR A N 1
ATOM 1649 C CA . TYR A 1 210 ? 2.266 0.838 5.602 1.00 93.31 210 TYR A CA 1
ATOM 1650 C C . TYR A 1 210 ? 3.162 -0.189 4.911 1.00 93.31 210 TYR A C 1
ATOM 1652 O O . TYR A 1 210 ? 3.952 -0.895 5.543 1.00 93.31 210 TYR A O 1
ATOM 1660 N N . ILE A 1 211 ? 3.036 -0.256 3.586 1.00 93.00 211 ILE A N 1
ATOM 1661 C CA . ILE A 1 211 ? 3.940 -1.010 2.711 1.00 93.00 211 ILE A CA 1
ATOM 1662 C C . ILE A 1 211 ? 4.915 -0.033 2.075 1.00 93.00 211 ILE A C 1
ATOM 1664 O O . ILE A 1 211 ? 4.502 1.037 1.633 1.00 93.00 211 ILE A O 1
ATOM 1668 N N . THR A 1 212 ? 6.184 -0.416 1.971 1.00 94.62 212 THR A N 1
ATOM 1669 C CA . THR A 1 212 ? 7.182 0.313 1.183 1.00 94.62 212 THR A CA 1
ATOM 1670 C C . THR A 1 212 ? 7.867 -0.595 0.185 1.00 94.62 212 THR A C 1
ATOM 1672 O O . THR A 1 212 ? 8.249 -1.707 0.530 1.00 94.62 212 THR A O 1
ATOM 1675 N N . PHE A 1 213 ? 8.088 -0.104 -1.026 1.00 93.25 213 PHE A N 1
ATOM 1676 C CA . PHE A 1 213 ? 8.979 -0.713 -2.013 1.00 93.25 213 PHE A CA 1
ATOM 1677 C C . PHE A 1 213 ? 9.583 0.380 -2.893 1.00 93.25 213 PHE A C 1
ATOM 1679 O O . PHE A 1 213 ? 9.055 1.488 -2.966 1.00 93.25 213 PHE A O 1
ATOM 1686 N N . ASN A 1 214 ? 10.677 0.084 -3.581 1.00 93.62 214 ASN A N 1
ATOM 1687 C CA . ASN A 1 214 ? 11.263 0.973 -4.574 1.00 93.62 214 ASN A CA 1
ATOM 1688 C C . ASN A 1 214 ? 10.894 0.525 -5.986 1.00 93.62 214 ASN A C 1
ATOM 1690 O O . ASN A 1 214 ? 10.939 -0.665 -6.316 1.00 93.62 214 ASN A O 1
ATOM 1694 N N . ALA A 1 215 ? 10.587 1.495 -6.840 1.00 93.81 215 ALA A N 1
ATOM 1695 C CA . ALA A 1 215 ? 10.428 1.276 -8.265 1.00 93.81 215 ALA A CA 1
ATOM 1696 C C . ALA A 1 215 ? 11.781 0.962 -8.921 1.00 93.81 215 ALA A C 1
ATOM 1698 O O . ALA A 1 215 ? 12.830 1.481 -8.531 1.00 93.81 215 ALA A O 1
ATOM 1699 N N . SER A 1 216 ? 11.775 0.122 -9.952 1.00 92.75 216 SER A N 1
ATOM 1700 C CA . SER A 1 216 ? 13.003 -0.271 -10.635 1.00 92.75 216 SER A CA 1
ATOM 1701 C C . SER A 1 216 ? 13.706 0.916 -11.299 1.00 92.75 216 SER A C 1
ATOM 1703 O O . SER A 1 216 ? 13.092 1.793 -11.911 1.00 92.75 216 SER A O 1
ATOM 1705 N N . LYS A 1 217 ? 15.040 0.913 -11.210 1.00 94.00 217 LYS A N 1
ATOM 1706 C CA . LYS A 1 217 ? 15.917 1.794 -12.000 1.00 94.00 217 LYS A CA 1
ATOM 1707 C C . LYS A 1 217 ? 16.229 1.223 -13.385 1.00 94.00 217 LYS A C 1
ATOM 1709 O O . LYS A 1 217 ? 16.802 1.926 -14.208 1.00 94.00 217 LYS A O 1
ATOM 1714 N N . LEU A 1 218 ? 15.921 -0.056 -13.610 1.00 93.56 218 LEU A N 1
ATOM 1715 C CA . LEU A 1 218 ? 16.383 -0.827 -14.767 1.00 93.56 218 LEU A CA 1
ATOM 1716 C C . LEU A 1 218 ? 15.269 -1.105 -15.774 1.00 93.56 218 LEU A C 1
ATOM 1718 O O . LEU A 1 218 ? 15.542 -1.194 -16.968 1.00 93.56 218 LEU A O 1
ATOM 1722 N N . VAL A 1 219 ? 14.027 -1.224 -15.304 1.00 93.19 219 VAL A N 1
ATOM 1723 C CA . VAL A 1 219 ? 12.854 -1.438 -16.155 1.00 93.19 219 VAL A CA 1
ATOM 1724 C C . VAL A 1 219 ? 11.827 -0.331 -15.938 1.00 93.19 219 VAL A C 1
ATOM 1726 O O . VAL A 1 219 ? 11.662 0.169 -14.827 1.00 93.19 219 VAL A O 1
ATOM 1729 N N . SER A 1 220 ? 11.137 0.049 -17.009 1.00 95.62 220 SER A N 1
ATOM 1730 C CA . SER A 1 220 ? 10.056 1.036 -17.012 1.00 95.62 220 SER A CA 1
ATOM 1731 C C . SER A 1 220 ? 8.823 0.454 -17.694 1.00 95.62 220 SER A C 1
ATOM 1733 O O . SER A 1 220 ? 8.921 -0.449 -18.534 1.00 95.62 220 SER A O 1
ATOM 1735 N N . GLY A 1 221 ? 7.643 0.918 -17.292 1.00 95.69 221 GLY A N 1
ATOM 1736 C CA . GLY A 1 221 ? 6.405 0.322 -17.769 1.00 95.69 221 GLY A CA 1
ATOM 1737 C C . GLY A 1 221 ? 5.214 0.474 -16.841 1.00 95.69 221 GLY A C 1
ATOM 1738 O O . GLY A 1 221 ? 5.301 1.089 -15.780 1.00 95.69 221 GLY A O 1
ATOM 1739 N N . LEU A 1 222 ? 4.097 -0.104 -17.266 1.00 96.94 222 LEU A N 1
ATOM 1740 C CA . LEU A 1 222 ? 2.873 -0.200 -16.479 1.00 96.94 222 LEU A CA 1
ATOM 1741 C C . LEU A 1 222 ? 2.925 -1.456 -15.607 1.00 96.94 222 LEU A C 1
ATOM 1743 O O . LEU A 1 222 ? 3.037 -2.559 -16.138 1.00 96.94 222 LEU A O 1
ATOM 1747 N N . LEU A 1 223 ? 2.833 -1.283 -14.295 1.00 95.94 223 LEU A N 1
ATOM 1748 C CA . LEU A 1 223 ? 2.699 -2.352 -13.313 1.00 95.94 223 LEU A CA 1
ATOM 1749 C C . LEU A 1 223 ? 1.244 -2.435 -12.846 1.00 95.94 223 LEU A C 1
ATOM 1751 O O . LEU A 1 223 ? 0.713 -1.452 -12.335 1.00 95.94 223 LEU A O 1
ATOM 1755 N N . GLU A 1 224 ? 0.656 -3.618 -12.970 1.00 94.38 224 GLU A N 1
ATOM 1756 C CA . GLU A 1 224 ? -0.598 -4.020 -12.332 1.00 94.38 224 GLU A CA 1
ATOM 1757 C C . GLU A 1 224 ? -0.268 -4.865 -11.101 1.00 94.38 224 GLU A C 1
ATOM 1759 O O . GLU A 1 224 ? 0.471 -5.858 -11.187 1.00 94.38 224 GLU A O 1
ATOM 1764 N N . TYR A 1 225 ? -0.782 -4.463 -9.944 1.00 92.75 225 TYR A N 1
ATOM 1765 C CA . TYR A 1 225 ? -0.497 -5.126 -8.679 1.00 92.75 225 TYR A CA 1
ATOM 1766 C C . TYR A 1 225 ? -1.714 -5.081 -7.762 1.00 92.75 225 TYR A C 1
ATOM 1768 O O . TYR A 1 225 ? -2.425 -4.089 -7.743 1.00 92.75 225 TYR A O 1
ATOM 1776 N N . GLY A 1 226 ? -1.919 -6.136 -6.985 1.00 90.56 226 GLY A N 1
ATOM 1777 C CA . GLY A 1 226 ? -2.935 -6.225 -5.953 1.00 90.56 226 GLY A CA 1
ATOM 1778 C C . GLY A 1 226 ? -2.396 -5.768 -4.606 1.00 90.56 226 GLY A C 1
ATOM 1779 O O . GLY A 1 226 ? -1.290 -6.140 -4.201 1.00 90.56 226 GLY A O 1
ATOM 1780 N N . VAL A 1 227 ? -3.187 -4.986 -3.880 1.00 94.69 227 VAL A N 1
ATOM 1781 C CA . VAL A 1 227 ? -2.931 -4.616 -2.486 1.00 94.69 227 VAL A CA 1
ATOM 1782 C C . VAL A 1 227 ? -3.843 -5.449 -1.601 1.00 94.69 227 VAL A C 1
ATOM 1784 O O . VAL A 1 227 ? -5.059 -5.272 -1.617 1.00 94.69 227 VAL A O 1
ATOM 1787 N N . VAL A 1 228 ? -3.260 -6.347 -0.806 1.00 93.56 228 VAL A N 1
ATOM 1788 C CA . VAL A 1 228 ? -4.003 -7.148 0.173 1.00 93.56 228 VAL A CA 1
ATOM 1789 C C . VAL A 1 228 ? -4.018 -6.419 1.504 1.00 93.56 228 VAL A C 1
ATOM 1791 O O . VAL A 1 228 ? -2.977 -5.960 1.979 1.00 93.56 228 VAL A O 1
ATOM 1794 N N . PHE A 1 229 ? -5.177 -6.360 2.146 1.00 94.69 229 PHE A N 1
ATOM 1795 C CA . PHE A 1 229 ? -5.335 -5.713 3.437 1.00 94.69 229 PHE A CA 1
ATOM 1796 C C . PHE A 1 229 ? -6.231 -6.497 4.379 1.00 94.69 229 PHE A C 1
ATOM 1798 O O . PHE A 1 229 ? -7.111 -7.251 3.963 1.00 94.69 229 PHE A O 1
ATOM 1805 N N . ALA A 1 230 ? -5.965 -6.316 5.665 1.00 93.00 230 ALA A N 1
ATOM 1806 C CA . ALA A 1 230 ? -6.769 -6.835 6.744 1.00 93.00 230 ALA A CA 1
ATOM 1807 C C . ALA A 1 230 ? -7.656 -5.729 7.303 1.00 93.00 230 ALA A C 1
ATOM 1809 O O . ALA A 1 230 ? -7.246 -4.570 7.397 1.00 93.00 230 ALA A O 1
ATOM 1810 N N . LEU A 1 231 ? -8.841 -6.135 7.726 1.00 94.00 231 LEU A N 1
ATOM 1811 C CA . LEU A 1 231 ? -9.804 -5.327 8.439 1.00 94.00 231 LEU A CA 1
ATOM 1812 C C . LEU A 1 231 ? -10.147 -6.018 9.756 1.00 94.00 231 LEU A C 1
ATOM 1814 O O . LEU A 1 231 ? -10.470 -7.206 9.770 1.00 94.00 231 LEU A O 1
ATOM 1818 N N . THR A 1 232 ? -10.134 -5.265 10.848 1.00 90.44 232 THR A N 1
ATOM 1819 C CA . THR A 1 232 ? -10.696 -5.662 12.143 1.00 90.44 232 THR A CA 1
ATOM 1820 C C . THR A 1 232 ? -11.795 -4.686 12.542 1.00 90.44 232 THR A C 1
ATOM 1822 O O . THR A 1 232 ? -11.703 -3.492 12.259 1.00 90.44 232 THR A O 1
ATOM 1825 N N . LYS A 1 233 ? -12.854 -5.182 13.192 1.00 84.56 233 LYS A N 1
ATOM 1826 C CA . LYS A 1 233 ? -13.902 -4.340 13.794 1.00 84.56 233 LYS A CA 1
ATOM 1827 C C . LYS A 1 233 ? -13.997 -4.664 15.275 1.00 84.56 233 LYS A C 1
ATOM 1829 O O . LYS A 1 233 ? -14.022 -5.838 15.639 1.00 84.56 233 LYS A O 1
ATOM 1834 N N . ASP A 1 234 ? -14.004 -3.635 16.113 1.00 76.56 234 ASP A N 1
ATOM 1835 C CA . ASP A 1 234 ? -14.132 -3.750 17.571 1.00 76.56 234 ASP A CA 1
ATOM 1836 C C . ASP A 1 234 ? -13.078 -4.684 18.203 1.00 76.56 234 ASP A C 1
ATOM 1838 O O . ASP A 1 234 ? -13.340 -5.393 19.172 1.00 76.56 234 ASP A O 1
ATOM 1842 N N . GLY A 1 235 ? -11.873 -4.732 17.620 1.00 67.44 235 GLY A N 1
ATOM 1843 C CA . GLY A 1 235 ? -10.792 -5.617 18.071 1.00 67.44 235 GLY A CA 1
ATOM 1844 C C . GLY A 1 235 ? -11.044 -7.117 17.849 1.00 67.44 235 GLY A C 1
ATOM 1845 O O . GLY A 1 235 ? -10.270 -7.938 18.338 1.00 67.44 235 GLY A O 1
ATOM 1846 N N . ALA A 1 236 ? -12.095 -7.486 17.113 1.00 68.31 236 ALA A N 1
ATOM 1847 C CA . ALA A 1 236 ? -12.466 -8.863 16.801 1.00 68.31 236 ALA A CA 1
ATOM 1848 C C . ALA A 1 236 ? -12.286 -9.186 15.303 1.00 68.31 236 ALA A C 1
ATOM 1850 O O . ALA A 1 236 ? -12.158 -8.282 14.479 1.00 68.31 236 ALA A O 1
ATOM 1851 N N . ASN A 1 237 ? -12.273 -10.494 14.989 1.00 75.62 237 ASN A N 1
ATOM 1852 C CA . ASN A 1 237 ? -12.261 -11.135 13.661 1.00 75.62 237 ASN A CA 1
ATOM 1853 C C . ASN A 1 237 ? -11.546 -10.366 12.537 1.00 75.62 237 ASN A C 1
ATOM 1855 O O . ASN A 1 237 ? -12.096 -9.441 11.944 1.00 75.62 237 ASN A O 1
ATOM 1859 N N . VAL A 1 238 ? -10.356 -10.839 12.168 1.00 88.06 238 VAL A N 1
ATOM 1860 C CA . VAL A 1 238 ? -9.621 -10.313 11.015 1.00 88.06 238 VAL A CA 1
ATOM 1861 C C . VAL A 1 238 ? -10.250 -10.825 9.718 1.00 88.06 238 VAL A C 1
ATOM 1863 O O . VAL A 1 238 ? -10.380 -12.034 9.528 1.00 88.06 238 VAL A O 1
ATOM 1866 N N . GLN A 1 239 ? -10.623 -9.911 8.827 1.00 94.19 239 GLN A N 1
ATOM 1867 C CA . GLN A 1 239 ? -11.093 -10.208 7.475 1.00 94.19 239 GLN A CA 1
ATOM 1868 C C . GLN A 1 239 ? -10.100 -9.684 6.443 1.00 94.19 239 GLN A C 1
ATOM 1870 O O . GLN A 1 239 ? -9.537 -8.609 6.629 1.00 94.19 239 GLN A O 1
ATOM 1875 N N . TYR A 1 240 ? -9.908 -10.419 5.350 1.00 93.00 240 TYR A N 1
ATOM 1876 C CA . TYR A 1 240 ? -8.923 -10.082 4.322 1.00 93.00 240 TYR A CA 1
ATOM 1877 C C . TYR A 1 240 ? -9.581 -9.743 2.986 1.00 93.00 240 TYR A C 1
ATOM 1879 O O . TYR A 1 240 ? -10.486 -10.445 2.522 1.00 93.00 240 TYR A O 1
ATOM 1887 N N . PHE A 1 241 ? -9.076 -8.693 2.350 1.00 96.25 241 PHE A N 1
ATOM 1888 C CA . PHE A 1 241 ? -9.565 -8.153 1.086 1.00 96.25 241 PHE A CA 1
ATOM 1889 C C . PHE A 1 241 ? -8.397 -7.781 0.179 1.00 96.25 241 PHE A C 1
ATOM 1891 O O . PHE A 1 241 ? -7.278 -7.598 0.659 1.00 96.25 241 PHE A O 1
ATOM 1898 N N . TYR A 1 242 ? -8.654 -7.641 -1.117 1.00 95.69 242 TYR A N 1
ATOM 1899 C CA . TYR A 1 242 ? -7.681 -7.077 -2.046 1.00 95.69 242 TYR A CA 1
ATOM 1900 C C . TYR A 1 242 ? -8.348 -6.286 -3.173 1.00 95.69 242 TYR A C 1
ATOM 1902 O O . TYR A 1 242 ? -9.516 -6.505 -3.488 1.00 95.69 242 TYR A O 1
ATOM 1910 N N . PHE A 1 243 ? -7.602 -5.360 -3.764 1.00 95.50 243 PHE A N 1
ATOM 1911 C CA . PHE A 1 243 ? -7.969 -4.617 -4.972 1.00 95.50 243 PHE A CA 1
ATOM 1912 C C . PHE A 1 243 ? -6.706 -4.321 -5.785 1.00 95.50 243 PHE A C 1
ATOM 1914 O O . PHE A 1 243 ? -5.612 -4.307 -5.215 1.00 95.50 243 PHE A O 1
ATOM 1921 N N . ASP A 1 244 ? -6.870 -4.039 -7.078 1.00 93.81 244 ASP A N 1
ATOM 1922 C CA . ASP A 1 244 ? -5.763 -3.984 -8.040 1.00 93.81 244 ASP A CA 1
ATOM 1923 C C . ASP A 1 244 ? -5.544 -2.557 -8.580 1.00 93.81 244 ASP A C 1
ATOM 1925 O O . ASP A 1 244 ? -6.256 -2.108 -9.480 1.00 93.81 244 ASP A O 1
ATOM 1929 N N . PRO A 1 245 ? -4.621 -1.778 -7.992 1.00 95.06 245 PRO A N 1
ATOM 1930 C CA . PRO A 1 245 ? -4.146 -0.515 -8.559 1.00 95.06 245 PRO A CA 1
ATOM 1931 C C . PRO A 1 245 ? -3.068 -0.677 -9.649 1.00 95.06 245 PRO A C 1
ATOM 1933 O O . PRO A 1 245 ? -2.480 -1.739 -9.863 1.00 95.06 245 PRO A O 1
ATOM 1936 N N . PHE A 1 246 ? -2.733 0.453 -10.283 1.00 96.38 246 PHE A N 1
ATOM 1937 C CA . PHE A 1 246 ? -1.684 0.545 -11.297 1.00 96.38 246 PHE A CA 1
ATOM 1938 C C . PHE A 1 246 ? -0.596 1.563 -10.927 1.00 96.38 246 PHE A C 1
ATOM 1940 O O . PHE A 1 246 ? -0.873 2.641 -10.394 1.00 96.38 246 PHE A O 1
ATOM 1947 N N . LEU A 1 247 ? 0.657 1.252 -11.272 1.00 95.88 247 LEU A N 1
ATOM 1948 C CA . LEU A 1 247 ? 1.778 2.198 -11.248 1.00 95.88 247 LEU A CA 1
ATOM 1949 C C . LEU A 1 247 ? 2.386 2.336 -12.640 1.00 95.88 247 LEU A C 1
ATOM 1951 O O . LEU A 1 247 ? 2.582 1.351 -13.348 1.00 95.88 247 LEU A O 1
ATOM 1955 N N . LYS A 1 248 ? 2.765 3.557 -13.012 1.00 96.81 248 LYS A N 1
ATOM 1956 C CA . LYS A 1 248 ? 3.567 3.822 -14.207 1.00 96.81 248 LYS A CA 1
ATOM 1957 C C 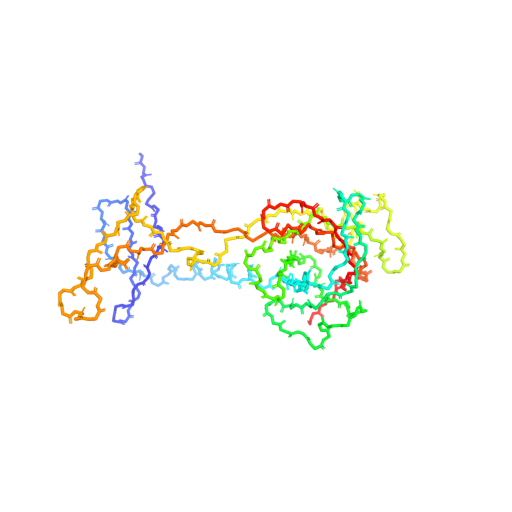. LYS A 1 248 ? 5.006 4.109 -13.793 1.00 96.81 248 LYS A C 1
ATOM 1959 O O . LYS A 1 248 ? 5.323 5.206 -13.347 1.00 96.81 248 LYS A O 1
ATOM 1964 N N . ILE A 1 249 ? 5.873 3.115 -13.948 1.00 94.44 249 ILE A N 1
ATOM 1965 C CA . ILE A 1 249 ? 7.273 3.152 -13.522 1.00 94.44 249 ILE A CA 1
ATOM 1966 C C . ILE A 1 249 ? 8.146 3.802 -14.591 1.00 94.44 249 ILE A C 1
ATOM 1968 O O . ILE A 1 249 ? 8.069 3.453 -15.771 1.00 94.44 249 ILE A O 1
ATOM 1972 N N . GLY A 1 250 ? 9.023 4.708 -14.161 1.00 86.94 250 GLY A N 1
ATOM 1973 C CA . GLY A 1 250 ? 9.981 5.394 -15.027 1.00 86.94 250 GLY A CA 1
ATOM 1974 C C . GLY A 1 250 ? 9.392 6.575 -15.789 1.00 86.94 250 GLY A C 1
ATOM 1975 O O . GLY A 1 250 ? 9.982 7.033 -16.766 1.00 86.94 250 GLY A O 1
ATOM 1976 N N . SER A 1 251 ? 8.244 7.095 -15.352 1.00 68.19 251 SER A N 1
ATOM 1977 C CA . SER A 1 251 ? 7.779 8.409 -15.787 1.00 68.19 251 SER A CA 1
ATOM 1978 C C . SER A 1 251 ? 8.565 9.493 -15.050 1.00 68.19 251 SER A C 1
ATOM 1980 O O . SER A 1 251 ? 8.410 9.648 -13.841 1.00 68.19 251 SER A O 1
ATOM 1982 N N . SER A 1 252 ? 9.396 10.250 -15.764 1.00 54.81 252 SER A N 1
ATOM 1983 C CA . SER A 1 252 ? 9.858 11.551 -15.276 1.00 54.81 252 SER A CA 1
ATOM 1984 C C . SER A 1 252 ? 8.679 12.524 -15.295 1.00 54.81 252 SER A C 1
ATOM 1986 O O . SER A 1 252 ? 8.019 12.641 -16.331 1.00 54.81 252 SER A O 1
ATOM 1988 N N . SER A 1 253 ? 8.415 13.192 -14.171 1.00 49.09 253 SER A N 1
ATOM 1989 C CA . SER A 1 253 ? 7.607 14.419 -14.140 1.00 49.09 253 SER A CA 1
ATOM 1990 C C . SER A 1 253 ? 8.239 15.511 -14.995 1.00 49.09 253 SER A C 1
ATOM 1992 O O . SER A 1 253 ? 9.483 15.644 -14.889 1.00 49.09 253 SER A O 1
#

pLDDT: mean 73.81, std 21.99, range [26.92, 96.94]

Sequence (253 aa):
MQFQARCELQRRQWLGSRWHVRCFGGPQAGWTPCREPDVRVQQRHTAATRRDWFDMVKISFLIDSTKLPTGGSSVSTAVAVSHQTFLVNDNPHPNQNDPDYAVPVPSGESVRIYIQEANYASTVGLAPNGIIVHAFNGAPVSDAIMNDATKRPIDIPNFDLDLGPIPDFIGFVGDSPKWTQTPPSWSNWPNEPLIDQQLRAGWTPTFVPYITFNASKLVSGLLEYGVVFALTKDGANVQYFYFDPFLKIGSSS

Radius of gyration: 26.0 Å; chains: 1; bounding box: 71×57×65 Å

Foldseek 3Di:
DDDDFDQDFPDWDDDPPAIWGAGDDDPDGDTDGDDPVVVVVVVVVVVVVVPVVVQEKEKEFADAPVPDDFFDQDLVRGAEDEGTQMDIPNHHDPCRPPQADAAEHAAFGKYKYFYHHNVVDVQKDKAWDDKAWADWQNHGDDPVQQVDLLRPQKHDKDKDWDWDDPLPDWDAPDPDQDFDADPPVPVVRGRDTDSDDRGDSDPDTDIGMIIMITGHNNDWTKTKMKTKMWMDGNNDRIGIHIYIHIHGYNDDD